Protein AF-0000000067861476 (afdb_homodimer)

Sequence (298 aa):
MSIKLLDEFLKKHNKTRYQLSKLTGISQNTLKDQNEKPLNKYTVSILRSLSLISGLSVSDVLFELEDIEKNSDDLAGFKHLLDKYKLSFPAQEFELYCLIKEFESANIEVLPFTFNRFENEEHVNIEKDVCKALENAITVLKEKKNELLMSIKLLDEFLKKHNKTRYQLSKLTGISQNTLKDQNEKPLNKYTVSILRSLSLISGLSVSDVLFELEDIEKNSDDLAGFKHLLDKYKLSFPAQEFELYCLIKEFESANIEVLPFTFNRFENEEHVNIEKDVCKALENAITVLKEKKNELL

InterPro domains:
  IPR010982 Lambda repressor-like, DNA-binding domain superfamily [G3DSA:1.10.260.40] (1-70)
  IPR010982 Lambda repressor-like, DNA-binding domain superfamily [SSF47413] (4-61)

Structure (mmCIF, N/CA/C/O backbone):
data_AF-0000000067861476-model_v1
#
loop_
_entity.id
_entity.type
_entity.pdbx_description
1 polymer 'Portein gp28'
#
loop_
_atom_site.group_PDB
_atom_site.id
_atom_site.type_symbol
_atom_site.label_atom_id
_atom_site.label_alt_id
_atom_site.label_comp_id
_atom_site.label_asym_id
_atom_site.label_entity_id
_atom_site.label_seq_id
_atom_site.pdbx_PDB_ins_code
_atom_site.Cartn_x
_atom_site.Cartn_y
_atom_site.Cartn_z
_atom_site.occupancy
_atom_site.B_iso_or_equiv
_atom_site.auth_seq_id
_atom_site.auth_comp_id
_atom_site.auth_asym_id
_atom_site.auth_atom_id
_atom_site.pdbx_PDB_model_num
ATOM 1 N N . MET A 1 1 ? 14.664 -20.266 -2.076 1 55.75 1 MET A N 1
ATOM 2 C CA . MET A 1 1 ? 15.164 -19.297 -1.109 1 55.75 1 MET A CA 1
ATOM 3 C C . MET A 1 1 ? 14.242 -18.078 -1.034 1 55.75 1 MET A C 1
ATOM 5 O O . MET A 1 1 ? 13.617 -17.719 -2.027 1 55.75 1 MET A O 1
ATOM 9 N N . SER A 1 2 ? 13.805 -17.609 0.205 1 79.56 2 SER A N 1
ATOM 10 C CA . SER A 1 2 ? 12.867 -16.5 0.362 1 79.56 2 SER A CA 1
ATOM 11 C C . SER A 1 2 ? 13.461 -15.203 -0.167 1 79.56 2 SER A C 1
ATOM 13 O O . SER A 1 2 ? 14.648 -14.922 0.029 1 79.56 2 SER A O 1
ATOM 15 N N . ILE A 1 3 ? 12.898 -14.547 -1.111 1 89.44 3 ILE A N 1
ATOM 16 C CA . ILE A 1 3 ? 13.359 -13.312 -1.729 1 89.44 3 ILE A CA 1
ATOM 17 C C . ILE A 1 3 ? 13.602 -12.258 -0.651 1 89.44 3 ILE A C 1
ATOM 19 O O . ILE A 1 3 ? 12.836 -12.156 0.314 1 89.44 3 ILE A O 1
ATOM 23 N N . LYS A 1 4 ? 14.867 -11.664 -0.77 1 96.44 4 LYS A N 1
ATOM 24 C CA . LYS A 1 4 ? 15.141 -10.508 0.07 1 96.44 4 LYS A CA 1
ATOM 25 C C . LYS A 1 4 ? 14.531 -9.242 -0.519 1 96.44 4 LYS A C 1
ATOM 27 O O . LYS A 1 4 ? 15.227 -8.438 -1.147 1 96.44 4 LYS A O 1
ATOM 32 N N . LEU A 1 5 ? 13.344 -9.078 -0.232 1 97.69 5 LEU A N 1
ATOM 33 C CA . LEU A 1 5 ? 12.508 -8.109 -0.931 1 97.69 5 LEU A CA 1
ATOM 34 C C . LEU A 1 5 ? 13.016 -6.688 -0.711 1 97.69 5 LEU A C 1
ATOM 36 O O . LEU A 1 5 ? 13.141 -5.914 -1.664 1 97.69 5 LEU A O 1
ATOM 40 N N . LEU A 1 6 ? 13.352 -6.359 0.547 1 98.44 6 LEU A N 1
ATOM 41 C CA . LEU A 1 6 ? 13.828 -5.02 0.875 1 98.44 6 LEU A CA 1
ATOM 42 C C . LEU A 1 6 ? 15.125 -4.707 0.128 1 98.44 6 LEU A C 1
ATOM 44 O O . LEU A 1 6 ? 15.234 -3.662 -0.518 1 98.44 6 LEU A O 1
ATOM 48 N N . ASP A 1 7 ? 16.016 -5.609 0.093 1 98.19 7 ASP A N 1
ATOM 49 C CA . ASP A 1 7 ? 17.297 -5.41 -0.575 1 98.19 7 ASP A CA 1
ATOM 50 C C . ASP A 1 7 ? 17.125 -5.305 -2.088 1 98.19 7 ASP A C 1
ATOM 52 O O . ASP A 1 7 ? 17.797 -4.504 -2.744 1 98.19 7 ASP A O 1
ATOM 56 N N . GLU A 1 8 ? 16.281 -6.117 -2.602 1 98.38 8 GLU A N 1
ATOM 57 C CA . GLU A 1 8 ? 16.047 -6.062 -4.039 1 98.38 8 GLU A CA 1
ATOM 58 C C . GLU A 1 8 ? 15.469 -4.711 -4.453 1 98.38 8 GLU A C 1
ATOM 60 O O . GLU A 1 8 ? 15.859 -4.156 -5.48 1 98.38 8 GLU A O 1
ATOM 65 N N . PHE A 1 9 ? 14.555 -4.211 -3.678 1 98.81 9 PHE A N 1
ATOM 66 C CA . PHE A 1 9 ? 13.992 -2.893 -3.949 1 98.81 9 PHE A CA 1
ATOM 67 C C . PHE A 1 9 ? 15.07 -1.816 -3.869 1 98.81 9 PHE A C 1
ATOM 69 O O . PHE A 1 9 ? 15.188 -0.982 -4.77 1 98.81 9 PHE A O 1
ATOM 76 N N . LEU A 1 10 ? 15.82 -1.817 -2.814 1 98.69 10 LEU A N 1
ATOM 77 C CA . LEU A 1 10 ? 16.844 -0.807 -2.605 1 98.69 10 LEU A CA 1
ATOM 78 C C . LEU A 1 10 ? 17.891 -0.858 -3.717 1 98.69 10 LEU A C 1
ATOM 80 O O . LEU A 1 10 ? 18.312 0.183 -4.227 1 98.69 10 LEU A O 1
ATOM 84 N N . LYS A 1 11 ? 18.25 -2.049 -4.082 1 98.31 11 LYS A N 1
ATOM 85 C CA . LYS A 1 11 ? 19.219 -2.221 -5.16 1 98.31 11 LYS A CA 1
ATOM 86 C C . LYS A 1 11 ? 18.703 -1.598 -6.461 1 98.31 11 LYS A C 1
ATOM 88 O O . LYS A 1 11 ? 19.469 -0.92 -7.16 1 98.31 11 LYS A O 1
ATOM 93 N N . LYS A 1 12 ? 17.516 -1.809 -6.781 1 98.06 12 LYS A N 1
ATOM 94 C CA . LYS A 1 12 ? 16.906 -1.261 -7.992 1 98.06 12 LYS A CA 1
ATOM 95 C C . LYS A 1 12 ? 17 0.263 -8.016 1 98.06 12 LYS A C 1
ATOM 97 O O . LYS A 1 12 ? 17.031 0.875 -9.086 1 98.06 12 LYS A O 1
ATOM 102 N N . HIS A 1 13 ? 17.062 0.862 -6.902 1 98.19 13 HIS A N 1
ATOM 103 C CA . HIS A 1 13 ? 17.078 2.316 -6.797 1 98.19 13 HIS A CA 1
ATOM 104 C C . HIS A 1 13 ? 18.453 2.82 -6.375 1 98.19 13 HIS A C 1
ATOM 106 O O . HIS A 1 13 ? 18.594 3.965 -5.934 1 98.19 13 HIS A O 1
ATOM 112 N N . ASN A 1 14 ? 19.438 1.943 -6.469 1 98.06 14 ASN A N 1
ATOM 113 C CA . ASN A 1 14 ? 20.828 2.264 -6.137 1 98.06 14 ASN A CA 1
ATOM 114 C C . ASN A 1 14 ? 20.953 2.779 -4.707 1 98.06 14 ASN A C 1
ATOM 116 O O . ASN A 1 14 ? 21.625 3.789 -4.465 1 98.06 14 ASN A O 1
ATOM 120 N N . LYS A 1 15 ? 20.25 2.184 -3.756 1 98.12 15 LYS A N 1
ATOM 121 C CA . LYS A 1 15 ? 20.281 2.48 -2.326 1 98.12 15 LYS A CA 1
ATOM 122 C C . LYS A 1 15 ? 20.703 1.253 -1.52 1 98.12 15 LYS A C 1
ATOM 124 O O . LYS A 1 15 ? 20.766 0.145 -2.057 1 98.12 15 LYS A O 1
ATOM 129 N N . THR A 1 16 ? 21.078 1.449 -0.254 1 97.62 16 THR A N 1
ATOM 130 C CA . THR A 1 16 ? 21.484 0.368 0.64 1 97.62 16 THR A CA 1
ATOM 131 C C . THR A 1 16 ? 20.672 0.418 1.94 1 97.62 16 THR A C 1
ATOM 133 O O . THR A 1 16 ? 20.062 1.435 2.254 1 97.62 16 THR A O 1
ATOM 136 N N . ARG A 1 17 ? 20.703 -0.695 2.713 1 97.5 17 ARG A N 1
ATOM 137 C CA . ARG A 1 17 ? 20.062 -0.716 4.027 1 97.5 17 ARG A CA 1
ATOM 138 C C . ARG A 1 17 ? 20.703 0.303 4.961 1 97.5 17 ARG A C 1
ATOM 140 O O . ARG A 1 17 ? 20.031 0.898 5.801 1 97.5 17 ARG A O 1
ATOM 147 N N . TYR A 1 18 ? 21.984 0.484 4.688 1 97.5 18 TYR A N 1
ATOM 148 C CA . TYR A 1 18 ? 22.703 1.468 5.496 1 97.5 18 TYR A CA 1
ATOM 149 C C . TYR A 1 18 ? 22.141 2.867 5.273 1 97.5 18 TYR A C 1
ATOM 151 O O . TYR A 1 18 ? 21.891 3.604 6.234 1 97.5 18 TYR A O 1
ATOM 159 N N . GLN A 1 19 ? 21.953 3.24 4.082 1 97.5 19 GLN A N 1
ATOM 160 C CA . GLN A 1 19 ? 21.391 4.547 3.75 1 97.5 19 GLN A CA 1
ATOM 161 C C . GLN A 1 19 ? 19.984 4.703 4.309 1 97.5 19 GLN A C 1
ATOM 163 O O . GLN A 1 19 ? 19.625 5.762 4.824 1 97.5 19 GLN A O 1
ATOM 168 N N . LEU A 1 20 ? 19.219 3.629 4.176 1 98.06 20 LEU A N 1
ATOM 169 C CA . LEU A 1 20 ? 17.859 3.668 4.707 1 98.06 20 LEU A CA 1
ATOM 170 C C . LEU A 1 20 ? 17.875 3.822 6.227 1 98.06 20 LEU A C 1
ATOM 172 O O . LEU A 1 20 ? 17.109 4.605 6.781 1 98.06 20 LEU A O 1
ATOM 176 N N . SER A 1 21 ? 18.719 3.066 6.875 1 97.94 21 SER A N 1
ATOM 177 C CA . SER A 1 21 ? 18.875 3.146 8.32 1 97.94 21 SER A CA 1
ATOM 178 C C . SER A 1 21 ? 19.25 4.555 8.758 1 97.94 21 SER A C 1
ATOM 180 O O . SER A 1 21 ? 18.688 5.094 9.711 1 97.94 21 SER A O 1
ATOM 182 N N . LYS A 1 22 ? 20.125 5.16 8.109 1 96.62 22 LYS A N 1
ATOM 183 C CA . LYS A 1 22 ? 20.578 6.512 8.43 1 96.62 22 LYS A CA 1
ATOM 184 C C . LYS A 1 22 ? 19.453 7.527 8.234 1 96.62 22 LYS A C 1
ATOM 186 O O . LYS A 1 22 ? 19.297 8.445 9.039 1 96.62 22 LYS A O 1
ATOM 191 N N . LEU A 1 23 ? 18.75 7.32 7.211 1 96.25 23 LEU A N 1
ATOM 192 C CA . LEU A 1 23 ? 17.688 8.25 6.852 1 96.25 23 LEU A CA 1
ATOM 193 C C . LEU A 1 23 ? 16.531 8.164 7.844 1 96.25 23 LEU A C 1
ATOM 195 O O . LEU A 1 23 ? 15.969 9.195 8.234 1 96.25 23 LEU A O 1
ATOM 199 N N . THR A 1 24 ? 16.188 6.973 8.273 1 96.44 24 THR A N 1
ATOM 200 C CA . THR A 1 24 ? 14.93 6.758 8.984 1 96.44 24 THR A CA 1
ATOM 201 C C . THR A 1 24 ? 15.18 6.59 10.484 1 96.44 24 THR A C 1
ATOM 203 O O . THR A 1 24 ? 14.242 6.684 11.281 1 96.44 24 THR A O 1
ATOM 206 N N . GLY A 1 25 ? 16.391 6.223 10.836 1 95.38 25 GLY A N 1
ATOM 207 C CA . GLY A 1 25 ? 16.688 5.895 12.219 1 95.38 25 GLY A CA 1
ATOM 208 C C . GLY A 1 25 ? 16.344 4.469 12.586 1 95.38 25 GLY A C 1
ATOM 209 O O . GLY A 1 25 ? 16.547 4.047 13.727 1 95.38 25 GLY A O 1
ATOM 210 N N . ILE A 1 26 ? 15.797 3.707 11.703 1 96.06 26 ILE A N 1
ATOM 211 C CA . ILE A 1 26 ? 15.539 2.289 11.938 1 96.06 26 ILE A CA 1
ATOM 212 C C . ILE A 1 26 ? 16.859 1.524 11.961 1 96.06 26 ILE A C 1
ATOM 214 O O . ILE A 1 26 ? 17.703 1.706 11.078 1 96.06 26 ILE A O 1
ATOM 218 N N . SER A 1 27 ? 17.062 0.714 12.906 1 97.19 27 SER A N 1
ATOM 219 C CA . SER A 1 27 ? 18.344 0.033 13.039 1 97.19 27 SER A CA 1
ATOM 220 C C . SER A 1 27 ? 18.578 -0.938 11.883 1 97.19 27 SER A C 1
ATOM 222 O O . SER A 1 27 ? 17.625 -1.513 11.352 1 97.19 27 SER A O 1
ATOM 224 N N . GLN A 1 28 ? 19.781 -1.193 11.641 1 96.5 28 GLN A N 1
ATOM 225 C CA . GLN A 1 28 ? 20.141 -2.148 10.602 1 96.5 28 GLN A CA 1
ATOM 226 C C . GLN A 1 28 ? 19.656 -3.553 10.945 1 96.5 28 GLN A C 1
ATOM 228 O O . GLN A 1 28 ? 19.281 -4.32 10.062 1 96.5 28 GLN A O 1
ATOM 233 N N . ASN A 1 29 ? 19.703 -3.822 12.188 1 97.69 29 ASN A N 1
ATOM 234 C CA . ASN A 1 29 ? 19.203 -5.129 12.617 1 97.69 29 ASN A CA 1
ATOM 235 C C . ASN A 1 29 ? 17.719 -5.289 12.336 1 97.69 29 ASN A C 1
ATOM 237 O O . ASN A 1 29 ? 17.281 -6.336 11.852 1 97.69 29 ASN A O 1
ATOM 241 N N . THR A 1 30 ? 16.969 -4.266 12.664 1 97.19 30 THR A N 1
ATOM 242 C CA . THR A 1 30 ? 15.547 -4.273 12.375 1 97.19 30 THR A CA 1
ATOM 243 C C . THR A 1 30 ? 15.289 -4.383 10.875 1 97.19 30 THR A C 1
ATOM 245 O O . THR A 1 30 ? 14.406 -5.125 10.445 1 97.19 30 THR A O 1
ATOM 248 N N . LEU A 1 31 ? 16.062 -3.686 10.117 1 97.69 31 LEU A N 1
ATOM 249 C CA . LEU A 1 31 ? 15.93 -3.73 8.664 1 97.69 31 LEU A CA 1
ATOM 250 C C . LEU A 1 31 ? 16.312 -5.102 8.125 1 97.69 31 LEU A C 1
ATOM 252 O O . LEU A 1 31 ? 15.719 -5.582 7.156 1 97.69 31 LEU A O 1
ATOM 256 N N . LYS A 1 32 ? 17.328 -5.691 8.734 1 97.19 32 LYS A N 1
ATOM 257 C CA . LYS A 1 32 ? 17.703 -7.055 8.367 1 97.19 32 LYS A CA 1
ATOM 258 C C . LYS A 1 32 ? 16.547 -8.023 8.617 1 97.19 32 LYS A C 1
ATOM 260 O O . LYS A 1 32 ? 16.25 -8.859 7.762 1 97.19 32 LYS A O 1
ATOM 265 N N . ASP A 1 33 ? 15.961 -7.906 9.75 1 97.44 33 ASP A N 1
ATOM 266 C CA . ASP A 1 33 ? 14.805 -8.742 10.07 1 97.44 33 ASP A CA 1
ATOM 267 C C . ASP A 1 33 ? 13.672 -8.508 9.078 1 97.44 33 ASP A C 1
ATOM 269 O O . ASP A 1 33 ? 13.016 -9.453 8.633 1 97.44 33 ASP A O 1
ATOM 273 N N . GLN A 1 34 ? 13.422 -7.246 8.781 1 96.75 34 GLN A N 1
ATOM 274 C CA . GLN A 1 34 ? 12.406 -6.883 7.805 1 96.75 34 GLN A CA 1
ATOM 275 C C . GLN A 1 34 ? 12.688 -7.527 6.449 1 96.75 34 GLN A C 1
ATOM 277 O O . GLN A 1 34 ? 11.766 -7.969 5.762 1 96.75 34 GLN A O 1
ATOM 282 N N . ASN A 1 35 ? 13.875 -7.543 6.09 1 97.25 35 ASN A N 1
ATOM 283 C CA . ASN A 1 35 ? 14.312 -8.07 4.805 1 97.25 35 ASN A CA 1
ATOM 284 C C . ASN A 1 35 ? 14.016 -9.562 4.676 1 97.25 35 ASN A C 1
ATOM 286 O O . ASN A 1 35 ? 13.977 -10.094 3.568 1 97.25 35 ASN A O 1
ATOM 290 N N . GLU A 1 36 ? 13.836 -10.242 5.77 1 97.19 36 GLU A N 1
ATOM 291 C CA . GLU A 1 36 ? 13.57 -11.68 5.781 1 97.19 36 GLU A CA 1
ATOM 292 C C . GLU A 1 36 ? 12.078 -11.969 5.66 1 97.19 36 GLU A C 1
ATOM 294 O O . GLU A 1 36 ? 11.672 -13.117 5.484 1 97.19 36 GLU A O 1
ATOM 299 N N . LYS A 1 37 ? 11.312 -10.969 5.703 1 96.75 37 LYS A N 1
ATOM 300 C CA . LYS A 1 37 ? 9.867 -11.133 5.723 1 96.75 37 LYS A CA 1
ATOM 301 C C . LYS A 1 37 ? 9.281 -11.016 4.316 1 96.75 37 LYS A C 1
ATOM 303 O O . LYS A 1 37 ? 9.805 -10.281 3.48 1 96.75 37 LYS A O 1
ATOM 308 N N . PRO A 1 38 ? 8.164 -11.773 4.098 1 96.88 38 PRO A N 1
ATOM 309 C CA . PRO A 1 38 ? 7.418 -11.539 2.859 1 96.88 38 PRO A CA 1
ATOM 310 C C . PRO A 1 38 ? 6.676 -10.203 2.859 1 96.88 38 PRO A C 1
ATOM 312 O O . PRO A 1 38 ? 6.516 -9.578 3.912 1 96.88 38 PRO A O 1
ATOM 315 N N . LEU A 1 39 ? 6.219 -9.789 1.718 1 98.12 39 LEU A N 1
ATOM 316 C CA . LEU A 1 39 ? 5.59 -8.484 1.542 1 98.12 39 LEU A CA 1
ATOM 317 C C . LEU A 1 39 ? 4.359 -8.352 2.432 1 98.12 39 LEU A C 1
ATOM 319 O O . LEU A 1 39 ? 4.074 -7.266 2.943 1 98.12 39 LEU A O 1
ATOM 323 N N . ASN A 1 40 ? 3.678 -9.406 2.66 1 97.38 40 ASN A N 1
ATOM 324 C CA . ASN A 1 40 ? 2.475 -9.398 3.484 1 97.38 40 ASN A CA 1
ATOM 325 C C . ASN A 1 40 ? 2.746 -8.812 4.867 1 97.38 40 ASN A C 1
ATOM 327 O O . ASN A 1 40 ? 1.844 -8.266 5.504 1 97.38 40 ASN A O 1
ATOM 331 N N . LYS A 1 41 ? 3.963 -8.859 5.281 1 97.5 41 LYS A N 1
ATOM 332 C CA . LYS A 1 41 ? 4.301 -8.438 6.637 1 97.5 41 LYS A CA 1
ATOM 333 C C . LYS A 1 41 ? 4.785 -6.992 6.66 1 97.5 41 LYS A C 1
ATOM 335 O O . LYS A 1 41 ? 4.98 -6.414 7.734 1 97.5 41 LYS A O 1
ATOM 340 N N . TYR A 1 42 ? 5.027 -6.41 5.559 1 98.31 42 TYR A N 1
ATOM 341 C CA . TYR A 1 42 ? 5.449 -5.016 5.508 1 98.31 42 TYR A CA 1
ATOM 342 C C . TYR A 1 42 ? 4.336 -4.094 5.988 1 98.31 42 TYR A C 1
ATOM 344 O O . TYR A 1 42 ? 3.164 -4.297 5.656 1 98.31 42 TYR A O 1
ATOM 352 N N . THR A 1 43 ? 4.746 -3.092 6.738 1 98.25 43 THR A N 1
ATOM 353 C CA . THR A 1 43 ? 3.793 -2.08 7.184 1 98.25 43 THR A CA 1
ATOM 354 C C . THR A 1 43 ? 3.787 -0.889 6.23 1 98.25 43 THR A C 1
ATOM 356 O O . THR A 1 43 ? 4.73 -0.697 5.461 1 98.25 43 THR A O 1
ATOM 359 N N . VAL A 1 44 ? 2.734 -0.084 6.328 1 98.69 44 VAL A N 1
ATOM 360 C CA . VAL A 1 44 ? 2.652 1.129 5.52 1 98.69 44 VAL A CA 1
ATOM 361 C C . VAL A 1 44 ? 3.775 2.088 5.91 1 98.69 44 VAL A C 1
ATOM 363 O O . VAL A 1 44 ? 4.32 2.791 5.059 1 98.69 44 VAL A O 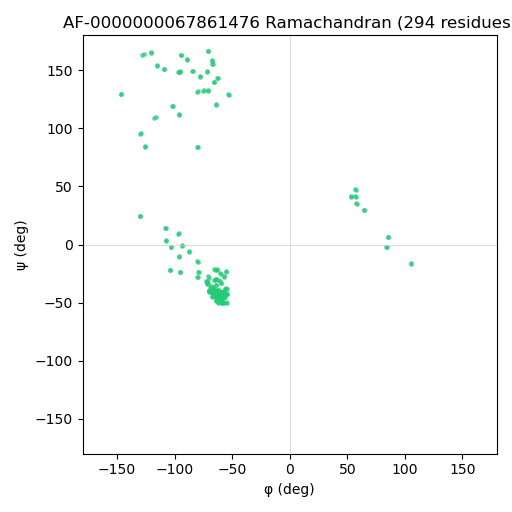1
ATOM 366 N N . SER A 1 45 ? 4.203 2.031 7.145 1 98.12 45 SER A N 1
ATOM 367 C CA . SER A 1 45 ? 5.332 2.848 7.582 1 98.12 45 SER A CA 1
ATOM 368 C C . SER A 1 45 ? 6.594 2.514 6.793 1 98.12 45 SER A C 1
ATOM 370 O O . SER A 1 45 ? 7.32 3.412 6.363 1 98.12 45 SER A O 1
ATOM 372 N N . ILE A 1 46 ? 6.816 1.249 6.613 1 98.31 46 ILE A N 1
ATOM 373 C CA . ILE A 1 46 ? 7.973 0.819 5.832 1 98.31 46 ILE A CA 1
ATOM 374 C C . ILE A 1 46 ? 7.82 1.272 4.383 1 98.31 46 ILE A C 1
ATOM 376 O O . ILE A 1 46 ? 8.773 1.765 3.775 1 98.31 46 ILE A O 1
ATOM 380 N N . LEU A 1 47 ? 6.621 1.126 3.832 1 98.75 47 LEU A N 1
ATOM 381 C CA . LEU A 1 47 ? 6.367 1.576 2.469 1 98.75 47 LEU A CA 1
ATOM 382 C C . LEU A 1 47 ? 6.641 3.07 2.33 1 98.75 47 LEU A C 1
ATOM 384 O O . LEU A 1 47 ? 7.238 3.508 1.343 1 98.75 47 LEU A O 1
ATOM 388 N N . ARG A 1 48 ? 6.211 3.818 3.279 1 98.56 48 ARG A N 1
ATOM 389 C CA . ARG A 1 48 ? 6.43 5.262 3.27 1 98.56 48 ARG A CA 1
ATOM 390 C C . ARG A 1 48 ? 7.914 5.59 3.387 1 98.56 48 ARG A C 1
ATOM 392 O O . ARG A 1 48 ? 8.398 6.523 2.742 1 98.56 48 ARG A O 1
ATOM 399 N N . SER A 1 49 ? 8.656 4.871 4.199 1 98.31 49 SER A N 1
ATOM 400 C CA . SER A 1 49 ? 10.102 5.043 4.289 1 98.31 49 SER A CA 1
ATOM 401 C C . SER A 1 49 ? 10.773 4.781 2.945 1 98.31 49 SER A C 1
ATOM 403 O O . SER A 1 49 ? 11.68 5.516 2.545 1 98.31 49 SER A O 1
ATOM 405 N N . LEU A 1 50 ? 10.305 3.77 2.287 1 98.56 50 LEU A N 1
ATOM 406 C CA . LEU A 1 50 ? 10.844 3.439 0.973 1 98.56 50 LEU A CA 1
ATOM 407 C C . LEU A 1 50 ? 10.461 4.492 -0.057 1 98.56 50 LEU A C 1
ATOM 409 O O . LEU A 1 50 ? 11.227 4.781 -0.977 1 98.56 50 LEU A O 1
ATOM 413 N N . SER A 1 51 ? 9.297 4.992 0.088 1 98.31 51 SER A N 1
ATOM 414 C CA . SER A 1 51 ? 8.883 6.121 -0.743 1 98.31 51 SER A CA 1
ATOM 415 C C . SER A 1 51 ? 9.828 7.309 -0.564 1 98.31 51 SER A C 1
ATOM 417 O O . SER A 1 51 ? 10.273 7.906 -1.545 1 98.31 51 SER A O 1
ATOM 419 N N . LEU A 1 52 ? 10.156 7.594 0.653 1 97.81 52 LEU A N 1
ATOM 420 C CA . LEU A 1 52 ? 11.031 8.711 0.981 1 97.81 52 LEU A CA 1
ATOM 421 C C . LEU A 1 52 ? 12.406 8.539 0.34 1 97.81 52 LEU A C 1
ATOM 423 O O . LEU A 1 52 ? 12.891 9.43 -0.352 1 97.81 52 LEU A O 1
ATOM 427 N N . ILE A 1 53 ? 12.953 7.387 0.445 1 97.56 53 ILE A N 1
ATOM 428 C CA . ILE A 1 53 ? 14.336 7.199 0.026 1 97.56 53 ILE A CA 1
ATOM 429 C C . ILE A 1 53 ? 14.406 7.055 -1.492 1 97.56 53 ILE A C 1
ATOM 431 O O . ILE A 1 53 ? 15.414 7.395 -2.111 1 97.56 53 ILE A O 1
ATOM 435 N N . SER A 1 54 ? 13.391 6.574 -2.15 1 97.5 54 SER A N 1
ATOM 436 C CA . SER A 1 54 ? 13.414 6.301 -3.584 1 97.5 54 SER A CA 1
ATOM 437 C C . SER A 1 54 ? 12.844 7.465 -4.383 1 97.5 54 SER A C 1
ATOM 439 O O . SER A 1 54 ? 13.039 7.551 -5.594 1 97.5 54 SER A O 1
ATOM 441 N N . GLY A 1 55 ? 12.016 8.273 -3.768 1 95.44 55 GLY A N 1
ATOM 442 C CA . GLY A 1 55 ? 11.359 9.367 -4.457 1 95.44 55 GLY A CA 1
ATOM 443 C C . GLY A 1 55 ? 10.086 8.953 -5.168 1 95.44 55 GLY A C 1
ATOM 444 O O . GLY A 1 55 ? 9.461 9.766 -5.855 1 95.44 55 GLY A O 1
ATOM 445 N N . LEU A 1 56 ? 9.672 7.746 -4.973 1 97.12 56 LEU A N 1
ATOM 446 C CA . LEU A 1 56 ? 8.438 7.246 -5.57 1 97.12 56 LEU A CA 1
ATOM 447 C C . LEU A 1 56 ? 7.246 7.516 -4.664 1 97.12 56 LEU A C 1
ATOM 449 O O . LEU A 1 56 ? 7.414 7.766 -3.467 1 97.12 56 LEU A O 1
ATOM 453 N N . SER A 1 57 ? 6.051 7.5 -5.27 1 97.06 57 SER A N 1
ATOM 454 C CA . SER A 1 57 ? 4.859 7.492 -4.426 1 97.06 57 SER A CA 1
ATOM 455 C C . SER A 1 57 ? 4.73 6.18 -3.662 1 97.06 57 SER A C 1
ATOM 457 O O . SER A 1 57 ? 5.301 5.164 -4.062 1 97.06 57 SER A O 1
ATOM 459 N N . VAL A 1 58 ? 4.02 6.203 -2.6 1 98.25 58 VAL A N 1
ATOM 460 C CA . VAL A 1 58 ? 3.85 5.008 -1.777 1 98.25 58 VAL A CA 1
ATOM 461 C C . VAL A 1 58 ? 3.174 3.91 -2.594 1 98.25 58 VAL A C 1
ATOM 463 O O . VAL A 1 58 ? 3.541 2.736 -2.492 1 98.25 58 VAL A O 1
ATOM 466 N N . SER A 1 59 ? 2.213 4.258 -3.414 1 97.31 59 SER A N 1
ATOM 467 C CA . SER A 1 59 ? 1.527 3.301 -4.273 1 97.31 59 SER A CA 1
ATOM 468 C C . SER A 1 59 ? 2.486 2.674 -5.277 1 97.31 59 SER A C 1
ATOM 470 O O . SER A 1 59 ? 2.414 1.473 -5.551 1 97.31 59 SER A O 1
ATOM 472 N N . ASP A 1 60 ? 3.367 3.518 -5.805 1 97.75 60 ASP A N 1
ATOM 473 C CA . ASP A 1 60 ? 4.355 3.002 -6.746 1 97.75 60 ASP A CA 1
ATOM 474 C C . ASP A 1 60 ? 5.34 2.064 -6.051 1 97.75 60 ASP A C 1
ATOM 476 O O . ASP A 1 60 ? 5.789 1.079 -6.641 1 97.75 60 ASP A O 1
ATOM 480 N N . VAL A 1 61 ? 5.691 2.416 -4.859 1 98.75 61 VAL A N 1
ATOM 481 C CA . VAL A 1 61 ? 6.543 1.54 -4.066 1 98.75 61 VAL A CA 1
ATOM 482 C C . VAL A 1 61 ? 5.867 0.182 -3.889 1 98.75 61 VAL A C 1
ATOM 484 O O . VAL A 1 61 ? 6.48 -0.86 -4.137 1 98.75 61 VAL A O 1
ATOM 487 N N . LEU A 1 62 ? 4.621 0.194 -3.467 1 98.75 62 LEU A N 1
ATOM 488 C CA . LEU A 1 62 ? 3.873 -1.044 -3.277 1 98.75 62 LEU A CA 1
ATOM 489 C C . LEU A 1 62 ? 3.826 -1.854 -4.566 1 98.75 62 LEU A C 1
ATOM 491 O O . LEU A 1 62 ? 4.078 -3.062 -4.559 1 98.75 62 LEU A O 1
ATOM 495 N N . PHE A 1 63 ? 3.562 -1.184 -5.633 1 97.88 63 PHE A N 1
ATOM 496 C CA . PHE A 1 63 ? 3.488 -1.837 -6.934 1 97.88 63 PHE A CA 1
ATOM 497 C C . PHE A 1 63 ? 4.82 -2.492 -7.285 1 97.88 63 PHE A C 1
ATOM 499 O O . PHE A 1 63 ? 4.852 -3.639 -7.734 1 97.88 63 PHE A O 1
ATOM 506 N N . GLU A 1 64 ? 5.871 -1.765 -7.117 1 98.19 64 GLU A N 1
ATOM 507 C CA . GLU A 1 64 ? 7.188 -2.299 -7.453 1 98.19 64 GLU A CA 1
ATOM 508 C C . GLU A 1 64 ? 7.539 -3.498 -6.578 1 98.19 64 GLU A C 1
ATOM 510 O O . GLU A 1 64 ? 8.102 -4.48 -7.062 1 98.19 64 GLU A O 1
ATOM 515 N N . LEU A 1 65 ? 7.223 -3.4 -5.312 1 98.62 65 LEU A N 1
ATOM 516 C CA . LEU A 1 65 ? 7.477 -4.52 -4.414 1 98.62 65 LEU A CA 1
ATOM 517 C C . LEU A 1 65 ? 6.672 -5.746 -4.832 1 98.62 65 LEU A C 1
ATOM 519 O O . LEU A 1 65 ? 7.188 -6.867 -4.812 1 98.62 65 LEU A O 1
ATOM 523 N N . GLU A 1 66 ? 5.41 -5.543 -5.184 1 98.31 66 GLU A N 1
ATOM 524 C CA . GLU A 1 66 ? 4.594 -6.645 -5.684 1 98.31 66 GLU A CA 1
ATOM 525 C C . GLU A 1 66 ? 5.211 -7.27 -6.93 1 98.31 66 GLU A C 1
ATOM 527 O O . GLU A 1 66 ? 5.238 -8.492 -7.066 1 98.31 66 GLU A O 1
ATOM 532 N N . ASP A 1 67 ? 5.664 -6.41 -7.793 1 97.81 67 ASP A N 1
ATOM 533 C CA . ASP A 1 67 ? 6.258 -6.891 -9.039 1 97.81 67 ASP A CA 1
ATOM 534 C C . ASP A 1 67 ? 7.508 -7.723 -8.758 1 97.81 67 ASP A C 1
ATOM 536 O O . ASP A 1 67 ? 7.723 -8.758 -9.391 1 97.81 67 ASP A O 1
ATOM 540 N N . ILE A 1 68 ? 8.344 -7.258 -7.871 1 98 68 ILE A N 1
ATOM 541 C CA . ILE A 1 68 ? 9.539 -7.996 -7.488 1 98 68 ILE A CA 1
ATOM 542 C C . ILE A 1 68 ? 9.148 -9.344 -6.891 1 98 68 ILE A C 1
ATOM 544 O O . ILE A 1 68 ? 9.695 -10.383 -7.266 1 98 68 ILE A O 1
ATOM 548 N N . GLU A 1 69 ? 8.25 -9.328 -5.98 1 97.94 69 GLU A N 1
ATOM 549 C CA . GLU A 1 69 ? 7.836 -10.57 -5.328 1 97.94 69 GLU A CA 1
ATOM 550 C C . GLU A 1 69 ? 7.195 -11.531 -6.324 1 97.94 69 GLU A C 1
ATOM 552 O O . GLU A 1 69 ? 7.426 -12.742 -6.27 1 97.94 69 GLU A O 1
ATOM 557 N N . LYS A 1 70 ? 6.41 -10.977 -7.223 1 97.38 70 LYS A N 1
ATOM 558 C CA . LYS A 1 70 ? 5.789 -11.781 -8.273 1 97.38 70 LYS A CA 1
ATOM 559 C C . LYS A 1 70 ? 6.836 -12.555 -9.062 1 97.38 70 LYS A C 1
ATOM 561 O O . LYS A 1 70 ? 6.633 -13.727 -9.391 1 97.38 70 LYS A O 1
ATOM 566 N N . ASN A 1 71 ? 7.941 -11.93 -9.383 1 95.94 71 ASN A N 1
ATOM 567 C CA . ASN A 1 71 ? 8.984 -12.539 -10.203 1 95.94 71 ASN A CA 1
ATOM 568 C C . ASN A 1 71 ? 9.633 -13.719 -9.484 1 95.94 71 ASN A C 1
ATOM 570 O O . ASN A 1 71 ? 10.234 -14.578 -10.125 1 95.94 71 ASN A O 1
ATOM 574 N N . SER A 1 72 ? 9.523 -13.766 -8.195 1 95.19 72 SER A N 1
ATOM 575 C CA . SER A 1 72 ? 10.102 -14.852 -7.414 1 95.19 72 SER A CA 1
ATOM 576 C C . SER A 1 72 ? 9.031 -15.844 -6.965 1 95.19 72 SER A C 1
ATOM 578 O O . SER A 1 72 ? 9.352 -16.875 -6.367 1 95.19 72 SER A O 1
ATOM 580 N N . ASP A 1 73 ? 7.824 -15.609 -7.266 1 95.75 73 ASP A N 1
ATOM 581 C CA . ASP A 1 73 ? 6.684 -16.422 -6.844 1 95.75 73 ASP A CA 1
ATOM 582 C C . ASP A 1 73 ? 6.48 -17.609 -7.781 1 95.75 73 ASP A C 1
ATOM 584 O O . ASP A 1 73 ? 6.707 -17.5 -8.984 1 95.75 73 ASP A O 1
ATOM 588 N N . ASP A 1 74 ? 5.969 -18.688 -7.203 1 96.06 74 ASP A N 1
ATOM 589 C CA . ASP A 1 74 ? 5.715 -19.891 -7.988 1 96.06 74 ASP A CA 1
ATOM 590 C C . ASP A 1 74 ? 4.418 -19.781 -8.781 1 96.06 74 ASP A C 1
ATOM 592 O O . ASP A 1 74 ? 4.156 -20.578 -9.68 1 96.06 74 ASP A O 1
ATOM 596 N N . LEU A 1 75 ? 3.576 -18.828 -8.453 1 97.75 75 LEU A N 1
ATOM 597 C CA . LEU A 1 75 ? 2.307 -18.547 -9.109 1 97.75 75 LEU A CA 1
ATOM 598 C C . LEU A 1 75 ? 1.438 -19.797 -9.172 1 97.75 75 LEU A C 1
ATOM 600 O O . LEU A 1 75 ? 0.917 -20.156 -10.234 1 97.75 75 LEU A O 1
ATOM 604 N N . ALA A 1 76 ? 1.479 -20.516 -8.031 1 97.25 76 ALA A N 1
ATOM 605 C CA . ALA A 1 76 ? 0.678 -21.719 -7.852 1 97.25 76 ALA A CA 1
ATOM 606 C C . ALA A 1 76 ? 1.001 -22.75 -8.922 1 97.25 76 ALA A C 1
ATOM 608 O O . ALA A 1 76 ? 0.101 -23.422 -9.445 1 97.25 76 ALA A O 1
ATOM 609 N N . GLY A 1 77 ? 2.238 -22.828 -9.336 1 96.69 77 GLY A N 1
ATOM 610 C CA . GLY A 1 77 ? 2.684 -23.859 -10.25 1 96.69 77 GLY A CA 1
ATOM 611 C C . GLY A 1 77 ? 2.914 -23.359 -11.664 1 96.69 77 GLY A C 1
ATOM 612 O O . GLY A 1 77 ? 3.609 -24 -12.453 1 96.69 77 GLY A O 1
ATOM 613 N N . PHE A 1 78 ? 2.42 -22.234 -12.016 1 97.69 78 PHE A N 1
ATOM 614 C CA . PHE A 1 78 ? 2.475 -21.719 -13.375 1 97.69 78 PHE A CA 1
ATOM 615 C C . PHE A 1 78 ? 3.896 -21.328 -13.75 1 97.69 78 PHE A C 1
ATOM 617 O O . PHE A 1 78 ? 4.258 -21.312 -14.93 1 97.69 78 PHE A O 1
ATOM 624 N N . LYS A 1 79 ? 4.656 -20.953 -12.766 1 96.62 79 LYS A N 1
ATOM 625 C CA . LYS A 1 79 ? 6.031 -20.562 -13.055 1 96.62 79 LYS A CA 1
ATOM 626 C C . LYS A 1 79 ? 6.789 -21.688 -13.758 1 96.62 79 LYS A C 1
ATOM 628 O O . LYS A 1 79 ? 7.562 -21.422 -14.688 1 96.62 79 LYS A O 1
ATOM 633 N N . HIS A 1 80 ? 6.57 -22.859 -13.336 1 95.12 80 HIS A N 1
ATOM 634 C CA . HIS A 1 80 ? 7.227 -24 -13.953 1 95.12 80 HIS A CA 1
ATOM 635 C C . HIS A 1 80 ? 6.828 -24.141 -15.422 1 95.12 80 HIS A C 1
ATOM 637 O O . HIS A 1 80 ? 7.68 -24.391 -16.281 1 95.12 80 HIS A O 1
ATOM 643 N N . LEU A 1 81 ? 5.566 -23.984 -15.688 1 96.31 81 LEU A N 1
ATOM 644 C CA . LEU A 1 81 ? 5.055 -24.062 -17.047 1 96.31 81 LEU A CA 1
ATOM 645 C C . LEU A 1 81 ? 5.648 -22.969 -17.922 1 96.31 81 LEU A C 1
ATOM 647 O O . LEU A 1 81 ? 6.109 -23.234 -19.031 1 96.31 81 LEU A O 1
ATOM 651 N N . LEU A 1 82 ? 5.641 -21.797 -17.469 1 97.88 82 LEU A N 1
ATOM 652 C CA . LEU A 1 82 ? 6.172 -20.641 -18.188 1 97.88 82 LEU A CA 1
ATOM 653 C C . LEU A 1 82 ? 7.66 -20.812 -18.469 1 97.88 82 LEU A C 1
ATOM 655 O O . LEU A 1 82 ? 8.117 -20.562 -19.578 1 97.88 82 LEU A O 1
ATOM 659 N N . ASP A 1 83 ? 8.398 -21.266 -17.469 1 96.81 83 ASP A N 1
ATOM 660 C CA . ASP A 1 83 ? 9.836 -21.5 -17.609 1 96.81 83 ASP A CA 1
ATOM 661 C C . ASP A 1 83 ? 10.117 -22.578 -18.656 1 96.81 83 ASP A C 1
ATOM 663 O O . ASP A 1 83 ? 11.047 -22.453 -19.453 1 96.81 83 ASP A O 1
ATOM 667 N N . LYS A 1 84 ? 9.352 -23.609 -18.594 1 95.69 84 LYS A N 1
ATOM 668 C CA . LYS A 1 84 ? 9.523 -24.75 -19.516 1 95.69 84 LYS A CA 1
ATOM 669 C C . LYS A 1 84 ? 9.484 -24.281 -20.969 1 95.69 84 LYS A C 1
ATOM 671 O O . LYS A 1 84 ? 10.281 -24.734 -21.781 1 95.69 84 LYS A O 1
ATOM 676 N N . TYR A 1 85 ? 8.656 -23.359 -21.266 1 96.38 85 TYR A N 1
ATOM 677 C CA . TYR A 1 85 ? 8.461 -22.953 -22.641 1 96.38 85 TYR A CA 1
ATOM 678 C C . TYR A 1 85 ? 9.078 -21.594 -22.906 1 96.38 85 TYR A C 1
ATOM 680 O O . TYR A 1 85 ? 8.891 -21.016 -23.984 1 96.38 85 TYR A O 1
ATOM 688 N N . LYS A 1 86 ? 9.742 -21.016 -21.922 1 97.75 86 LYS A N 1
ATOM 689 C CA . LYS A 1 86 ? 10.438 -19.734 -22.016 1 97.75 86 LYS A CA 1
ATOM 690 C C . LYS A 1 86 ? 9.484 -18.625 -22.469 1 97.75 86 LYS A C 1
ATOM 692 O O . LYS A 1 86 ? 9.781 -17.875 -23.391 1 97.75 86 LYS A O 1
ATOM 697 N N . LEU A 1 87 ? 8.328 -18.594 -21.797 1 98 87 LEU A N 1
ATOM 698 C CA . LEU A 1 87 ? 7.297 -17.609 -22.094 1 98 87 LEU A CA 1
ATOM 699 C C . LEU A 1 87 ? 7.078 -16.672 -20.906 1 98 87 LEU A C 1
ATOM 701 O O . LEU A 1 87 ? 7.434 -17 -19.781 1 98 87 LEU A O 1
ATOM 705 N N . SER A 1 88 ? 6.598 -15.469 -21.25 1 97.94 88 SER A N 1
ATOM 706 C CA . SER A 1 88 ? 6.254 -14.492 -20.219 1 97.94 88 SER A CA 1
ATOM 707 C C . SER A 1 88 ? 5.059 -13.641 -20.641 1 97.94 88 SER A C 1
ATOM 709 O O . SER A 1 88 ? 5.012 -13.148 -21.766 1 97.94 88 SER A O 1
ATOM 711 N N . PHE A 1 89 ? 4.09 -13.555 -19.766 1 98.12 89 PHE A N 1
ATOM 712 C CA . PHE A 1 89 ? 2.91 -12.703 -19.906 1 98.12 89 PHE A CA 1
ATOM 713 C C . PHE A 1 89 ? 2.74 -11.805 -18.688 1 98.12 89 PHE A C 1
ATOM 715 O O . PHE A 1 89 ? 1.892 -12.055 -17.844 1 98.12 89 PHE A O 1
ATOM 722 N N . PRO A 1 90 ? 3.398 -10.734 -18.688 1 97.38 90 PRO A N 1
ATOM 723 C CA . PRO A 1 90 ? 3.543 -9.938 -17.469 1 97.38 90 PRO A CA 1
ATOM 724 C C . PRO A 1 90 ? 2.201 -9.531 -16.859 1 97.38 90 PRO A C 1
ATOM 726 O O . PRO A 1 90 ? 2.01 -9.633 -15.648 1 97.38 90 PRO A O 1
ATOM 729 N N . ALA A 1 91 ? 1.269 -9.062 -17.688 1 96.94 91 ALA A N 1
ATOM 730 C CA . ALA A 1 91 ? -0.024 -8.602 -17.188 1 96.94 91 ALA A CA 1
ATOM 731 C C . ALA A 1 91 ? -0.811 -9.734 -16.547 1 96.94 91 ALA A C 1
ATOM 733 O O . ALA A 1 91 ? -1.357 -9.586 -15.453 1 96.94 91 ALA A O 1
ATOM 734 N N . GLN A 1 92 ? -0.836 -10.867 -17.203 1 98.31 92 GLN A N 1
ATOM 735 C CA . GLN A 1 92 ? -1.576 -12.023 -16.703 1 98.31 92 GLN A CA 1
ATOM 736 C C . GLN A 1 92 ? -0.903 -12.609 -15.461 1 98.31 92 GLN A C 1
ATOM 738 O O . GLN A 1 92 ? -1.579 -13.016 -14.516 1 98.31 92 GLN A O 1
ATOM 743 N N . GLU A 1 93 ? 0.428 -12.641 -15.508 1 98.56 93 GLU A N 1
ATOM 744 C CA . GLU A 1 93 ? 1.176 -13.125 -14.352 1 98.56 93 GLU A CA 1
ATOM 745 C C . GLU A 1 93 ? 0.9 -12.273 -13.117 1 98.56 93 GLU A C 1
ATOM 747 O O . GLU A 1 93 ? 0.703 -12.805 -12.023 1 98.56 93 GLU A O 1
ATOM 752 N N . PHE A 1 94 ? 0.851 -11.031 -13.32 1 98.31 94 PHE A N 1
ATOM 753 C CA . PHE A 1 94 ? 0.613 -10.117 -12.211 1 98.31 94 PHE A CA 1
ATOM 754 C C . PHE A 1 94 ? -0.802 -10.281 -11.672 1 98.31 94 PHE A C 1
ATOM 756 O O . PHE A 1 94 ? -1.01 -10.289 -10.453 1 98.31 94 PHE A O 1
ATOM 763 N N . GLU A 1 95 ? -1.72 -10.359 -12.531 1 98.06 95 GLU A N 1
ATOM 764 C CA . GLU A 1 95 ? -3.105 -10.555 -12.109 1 98.06 95 GLU A CA 1
ATOM 765 C C . GLU A 1 95 ? -3.268 -11.852 -11.32 1 98.06 95 GLU A C 1
ATOM 767 O O . GLU A 1 95 ? -3.941 -11.867 -10.289 1 98.06 95 GLU A O 1
ATOM 772 N N . LEU A 1 96 ? -2.699 -12.898 -11.812 1 98.56 96 LEU A N 1
ATOM 773 C CA . LEU A 1 96 ? -2.736 -14.18 -11.109 1 98.56 96 LEU A CA 1
ATOM 774 C C . LEU A 1 96 ? -2.092 -14.062 -9.734 1 98.56 96 LEU A C 1
ATOM 776 O O . LEU A 1 96 ? -2.656 -14.516 -8.734 1 98.56 96 LEU A O 1
ATOM 780 N N . TYR A 1 97 ? -0.941 -13.414 -9.711 1 98.5 97 TYR A N 1
ATOM 781 C CA . TYR A 1 97 ? -0.227 -13.156 -8.461 1 98.5 97 TYR A CA 1
ATOM 782 C C . TYR A 1 97 ? -1.118 -12.43 -7.461 1 98.5 97 TYR A C 1
ATOM 784 O O . TYR A 1 97 ? -1.211 -12.836 -6.297 1 98.5 97 TYR A O 1
ATOM 792 N N . CYS A 1 98 ? -1.772 -11.375 -7.824 1 98.38 98 CYS A N 1
ATOM 793 C CA . CYS A 1 98 ? -2.613 -10.57 -6.938 1 98.38 98 CYS A CA 1
ATOM 794 C C . CYS A 1 98 ? -3.75 -11.414 -6.363 1 98.38 98 CYS A C 1
ATOM 796 O O . CYS A 1 98 ? -4.035 -11.344 -5.168 1 98.38 98 CYS A O 1
ATOM 798 N N . LEU A 1 99 ? -4.355 -12.188 -7.211 1 98.06 99 LEU A N 1
ATOM 799 C CA . LEU A 1 99 ? -5.453 -13.039 -6.762 1 98.06 99 LEU A CA 1
ATOM 800 C C . LEU A 1 99 ? -4.969 -14.047 -5.727 1 98.06 99 LEU A C 1
ATOM 802 O O . LEU A 1 99 ? -5.602 -14.219 -4.684 1 98.06 99 LEU A O 1
ATOM 806 N N . ILE A 1 100 ? -3.861 -14.688 -5.996 1 98.19 100 ILE A N 1
ATOM 807 C CA . ILE A 1 100 ? -3.293 -15.68 -5.086 1 98.19 100 ILE A CA 1
ATOM 808 C C . ILE A 1 100 ? -3.016 -15.031 -3.73 1 98.19 100 ILE A C 1
ATOM 810 O O . ILE A 1 100 ? -3.381 -15.578 -2.688 1 98.19 100 ILE A O 1
ATOM 814 N N . LYS A 1 101 ? -2.451 -13.828 -3.76 1 97.81 101 LYS A N 1
ATOM 815 C CA . LYS A 1 101 ? -2.076 -13.156 -2.52 1 97.81 101 LYS A CA 1
ATOM 816 C C . LYS A 1 101 ? -3.309 -12.68 -1.758 1 97.81 101 LYS A C 1
ATOM 818 O O . LYS A 1 101 ? -3.314 -12.664 -0.525 1 97.81 101 LYS A O 1
ATOM 823 N N . GLU A 1 102 ? -4.297 -12.305 -2.455 1 97.06 102 GLU A N 1
ATOM 824 C CA . GLU A 1 102 ? -5.559 -11.961 -1.804 1 97.06 102 GLU A CA 1
ATOM 825 C C . GLU A 1 102 ? -6.137 -13.156 -1.051 1 97.06 102 GLU A C 1
ATOM 827 O O . GLU A 1 102 ? -6.555 -13.023 0.101 1 97.06 102 GLU A O 1
ATOM 832 N N . PHE A 1 103 ? -6.152 -14.266 -1.649 1 97.44 103 PHE A N 1
ATOM 833 C CA . PHE A 1 103 ? -6.66 -15.469 -1.01 1 97.44 103 PHE A CA 1
ATOM 834 C C . PHE A 1 103 ? -5.809 -15.844 0.198 1 97.44 103 PHE A C 1
ATOM 836 O O . PHE A 1 103 ? -6.336 -16.172 1.26 1 97.44 103 PHE A O 1
ATOM 843 N N . GLU A 1 104 ? -4.551 -15.766 0.009 1 95.94 104 GLU A N 1
ATOM 844 C CA . GLU A 1 104 ? -3.641 -16.078 1.106 1 95.94 104 GLU A CA 1
ATOM 845 C C . GLU A 1 104 ? -3.881 -15.172 2.305 1 95.94 104 GLU A C 1
ATOM 847 O O . GLU A 1 104 ? -3.795 -15.609 3.453 1 95.94 104 GLU A O 1
ATOM 852 N N . SER A 1 105 ? -4.094 -13.906 2.027 1 94.31 105 SER A N 1
ATOM 853 C CA . SER A 1 105 ? -4.348 -12.945 3.1 1 94.31 105 SER A CA 1
ATOM 854 C C . SER A 1 105 ? -5.59 -13.328 3.896 1 94.31 105 SER A C 1
ATOM 856 O O . SER A 1 105 ? -5.754 -12.906 5.043 1 94.31 105 SER A O 1
ATOM 858 N N . ALA A 1 106 ? -6.477 -14.047 3.289 1 94.25 106 ALA A N 1
ATOM 859 C CA . ALA A 1 106 ? -7.699 -14.508 3.941 1 94.25 106 ALA A CA 1
ATOM 860 C C . ALA A 1 106 ? -7.531 -15.93 4.465 1 94.25 106 ALA A C 1
ATOM 862 O O . ALA A 1 106 ? -8.508 -16.594 4.82 1 94.25 106 ALA A O 1
ATOM 863 N N . ASN A 1 107 ? -6.355 -16.406 4.441 1 92.94 107 ASN A N 1
ATOM 864 C CA . ASN A 1 107 ? -6.016 -17.75 4.91 1 92.94 107 ASN A CA 1
ATOM 865 C C . ASN A 1 107 ? -6.691 -18.828 4.066 1 92.94 107 ASN A C 1
ATOM 867 O O . ASN A 1 107 ? -7.145 -19.844 4.598 1 92.94 107 ASN A O 1
ATOM 871 N N . ILE A 1 108 ? -6.906 -18.547 2.891 1 93.88 108 ILE A N 1
ATOM 872 C CA . ILE A 1 108 ? -7.383 -19.516 1.911 1 93.88 108 ILE A CA 1
ATOM 873 C C . ILE A 1 108 ? -6.219 -19.984 1.037 1 93.88 108 ILE A C 1
ATOM 875 O O . ILE A 1 108 ? -5.594 -19.172 0.347 1 93.88 108 ILE A O 1
ATOM 879 N N . GLU A 1 109 ? -6.004 -21.156 1.109 1 93.62 109 GLU A N 1
ATOM 880 C CA . GLU A 1 109 ? -4.887 -21.703 0.343 1 93.62 109 GLU A CA 1
ATOM 881 C C . GLU A 1 109 ? -5.273 -21.922 -1.118 1 93.62 109 GLU A C 1
ATOM 883 O O . GLU A 1 109 ? -6.336 -22.469 -1.412 1 93.62 109 GLU A O 1
ATOM 888 N N . VAL A 1 110 ? -4.426 -21.453 -1.968 1 95.94 110 VAL A N 1
ATOM 889 C CA . VAL A 1 110 ? -4.566 -21.75 -3.389 1 95.94 110 VAL A CA 1
ATOM 890 C C . VAL A 1 110 ? -3.674 -22.938 -3.762 1 95.94 110 VAL A C 1
ATOM 892 O O . VAL A 1 110 ? -2.445 -22.828 -3.756 1 95.94 110 VAL A O 1
ATOM 895 N N . LEU A 1 111 ? -4.273 -23.984 -4.086 1 95.56 111 LEU A N 1
ATOM 896 C CA . LEU A 1 111 ? -3.525 -25.188 -4.461 1 95.56 111 LEU A CA 1
ATOM 897 C C . LEU A 1 111 ? -2.871 -25 -5.828 1 95.56 111 LEU A C 1
ATOM 899 O O . LEU A 1 111 ? -3.42 -24.328 -6.699 1 95.56 111 LEU A O 1
ATOM 903 N N . PRO A 1 112 ? -1.719 -25.656 -5.992 1 95.88 112 PRO A N 1
ATOM 904 C CA . PRO A 1 112 ? -1.039 -25.562 -7.285 1 95.88 112 PRO A CA 1
ATOM 905 C C . PRO A 1 112 ? -1.857 -26.156 -8.43 1 95.88 112 PRO A C 1
ATOM 907 O O . PRO A 1 112 ? -2.531 -27.172 -8.25 1 95.88 112 PRO A O 1
ATOM 910 N N . PHE A 1 113 ? -1.73 -25.484 -9.547 1 94.94 113 PHE A N 1
ATOM 911 C CA . PHE A 1 113 ? -2.318 -26.031 -10.766 1 94.94 113 PHE A CA 1
ATOM 912 C C . PHE A 1 113 ? -1.453 -27.141 -11.336 1 94.94 113 PHE A C 1
ATOM 914 O O . PHE A 1 113 ? -0.223 -27.062 -11.289 1 94.94 113 PHE A O 1
ATOM 921 N N . THR A 1 114 ? -2.133 -28.125 -11.898 1 92.25 114 THR A N 1
ATOM 922 C CA . THR A 1 114 ? -1.439 -29.234 -12.555 1 92.25 114 THR A CA 1
ATOM 923 C C . THR A 1 114 ? -1.624 -29.156 -14.07 1 92.25 114 THR A C 1
ATOM 925 O O . THR A 1 114 ? -2.684 -28.75 -14.555 1 92.25 114 THR A O 1
ATOM 928 N N . PHE A 1 115 ? -0.584 -29.703 -14.844 1 93.19 115 PHE A N 1
ATOM 929 C CA . PHE A 1 115 ? -0.598 -29.469 -16.281 1 93.19 115 PHE A CA 1
ATOM 930 C C . PHE A 1 115 ? -0.404 -30.781 -17.047 1 93.19 115 PHE A C 1
ATOM 932 O O . PHE A 1 115 ? 0.118 -30.797 -18.156 1 93.19 115 PHE A O 1
ATOM 939 N N . ASN A 1 116 ? -0.738 -31.891 -16.453 1 90.81 116 ASN A N 1
ATOM 940 C CA . ASN A 1 116 ? -0.562 -33.188 -17.078 1 90.81 116 ASN A CA 1
ATOM 941 C C . ASN A 1 116 ? -1.3 -33.281 -18.406 1 90.81 116 ASN A C 1
ATOM 943 O O . ASN A 1 116 ? -0.726 -33.719 -19.422 1 90.81 116 ASN A O 1
ATOM 947 N N . ARG A 1 117 ? -2.553 -32.906 -18.453 1 91.44 117 ARG A N 1
ATOM 948 C CA . ARG A 1 117 ? -3.328 -32.938 -19.688 1 91.44 117 ARG A CA 1
ATOM 949 C C . ARG A 1 117 ? -2.746 -31.984 -20.719 1 91.44 117 ARG A C 1
ATOM 951 O O . ARG A 1 117 ? -2.633 -32.312 -21.906 1 91.44 117 ARG A O 1
ATOM 958 N N . PHE A 1 118 ? -2.393 -30.781 -20.297 1 91.69 118 PHE A N 1
ATOM 959 C CA . PHE A 1 118 ? -1.811 -29.766 -21.172 1 91.69 118 PHE A CA 1
ATOM 960 C C . PHE A 1 118 ? -0.556 -30.297 -21.859 1 91.69 118 PHE A C 1
ATOM 962 O O . PHE A 1 118 ? -0.365 -30.094 -23.062 1 91.69 118 PHE A O 1
ATOM 969 N N . GLU A 1 119 ? 0.203 -31.047 -21.125 1 90.25 119 GLU A N 1
ATOM 970 C CA . GLU A 1 119 ? 1.495 -31.5 -21.625 1 90.25 119 GLU A CA 1
ATOM 971 C C . GLU A 1 119 ? 1.33 -32.688 -22.594 1 90.25 119 GLU A C 1
ATOM 973 O O . GLU A 1 119 ? 2.197 -32.938 -23.438 1 90.25 119 GLU A O 1
ATOM 978 N N . ASN A 1 120 ? 0.275 -33.344 -22.453 1 91.5 120 ASN A N 1
ATOM 979 C CA . ASN A 1 120 ? 0.053 -34.5 -23.297 1 91.5 120 ASN A CA 1
ATOM 980 C C . ASN A 1 120 ? -0.755 -34.156 -24.547 1 91.5 120 ASN A C 1
ATOM 982 O O . ASN A 1 120 ? -0.957 -35.031 -25.406 1 91.5 120 ASN A O 1
ATOM 986 N N . GLU A 1 121 ? -1.11 -32.93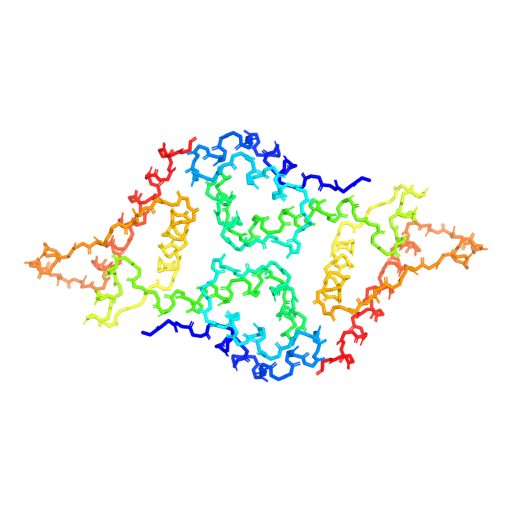8 -24.641 1 92.12 121 GLU A N 1
ATOM 987 C CA . GLU A 1 121 ? -1.883 -32.5 -25.797 1 92.12 121 GLU A CA 1
ATOM 988 C C . GLU A 1 121 ? -0.976 -31.906 -26.875 1 92.12 121 GLU A C 1
ATOM 990 O O . GLU A 1 121 ? 0.114 -31.406 -26.562 1 92.12 121 GLU A O 1
ATOM 995 N N . GLU A 1 122 ? -1.432 -32.094 -28.078 1 92.56 122 GLU A N 1
ATOM 996 C CA . GLU A 1 122 ? -0.724 -31.438 -29.188 1 92.56 122 GLU A CA 1
ATOM 997 C C . GLU A 1 122 ? -1.038 -29.938 -29.219 1 92.56 122 GLU A C 1
ATOM 999 O O . GLU A 1 122 ? -2.186 -29.531 -29.031 1 92.56 122 GLU A O 1
ATOM 1004 N N . HIS A 1 123 ? 0.098 -29.188 -29.344 1 93 123 HIS A N 1
ATOM 1005 C CA . HIS A 1 123 ? -0.051 -27.734 -29.406 1 93 123 HIS A CA 1
ATOM 1006 C C . HIS A 1 123 ? 0.406 -27.188 -30.75 1 93 123 HIS A C 1
ATOM 1008 O O . HIS A 1 123 ? 1.586 -27.281 -31.094 1 93 123 HIS A O 1
ATOM 1014 N N . VAL A 1 124 ? -0.57 -26.75 -31.484 1 94.5 124 VAL A N 1
ATOM 1015 C CA . VAL A 1 124 ? -0.226 -26.094 -32.75 1 94.5 124 VAL A CA 1
ATOM 1016 C C . VAL A 1 124 ? 0.497 -24.781 -32.469 1 94.5 124 VAL A C 1
ATOM 1018 O O . VAL A 1 124 ? 1.487 -24.453 -33.125 1 94.5 124 VAL A O 1
ATOM 1021 N N . ASN A 1 125 ? 0.06 -24.016 -31.5 1 96.75 125 ASN A N 1
ATOM 1022 C CA . ASN A 1 125 ? 0.643 -22.766 -31.016 1 96.75 125 ASN A CA 1
ATOM 1023 C C . ASN A 1 125 ? 0.807 -22.781 -29.5 1 96.75 125 ASN A C 1
ATOM 1025 O O . ASN A 1 125 ? -0.112 -22.406 -28.766 1 96.75 125 ASN A O 1
ATOM 1029 N N . ILE A 1 126 ? 1.959 -23.141 -29.094 1 96.44 126 ILE A N 1
ATOM 1030 C CA . ILE A 1 126 ? 2.234 -23.375 -27.672 1 96.44 126 ILE A CA 1
ATOM 1031 C C . ILE A 1 126 ? 2.076 -22.062 -26.906 1 96.44 126 ILE A C 1
ATOM 1033 O O . ILE A 1 126 ? 1.574 -22.062 -25.781 1 96.44 126 ILE A O 1
ATOM 1037 N N . GLU A 1 127 ? 2.514 -20.938 -27.422 1 97.56 127 GLU A N 1
ATOM 1038 C CA . GLU A 1 127 ? 2.404 -19.641 -26.766 1 97.56 127 GLU A CA 1
ATOM 1039 C C . GLU A 1 127 ? 0.945 -19.281 -26.5 1 97.56 127 GLU A C 1
ATOM 1041 O O . GLU A 1 127 ? 0.595 -18.844 -25.391 1 97.56 127 GLU A O 1
ATOM 1046 N N . LYS A 1 128 ? 0.115 -19.469 -27.469 1 97.5 128 LYS A N 1
ATOM 1047 C CA . LYS A 1 128 ? -1.308 -19.156 -27.328 1 97.5 128 LYS A CA 1
ATOM 1048 C C . LYS A 1 128 ? -1.97 -20.078 -26.312 1 97.5 128 LYS A C 1
ATOM 1050 O O . LYS A 1 128 ? -2.818 -19.625 -25.531 1 97.5 128 LYS A O 1
ATOM 1055 N N . ASP A 1 129 ? -1.595 -21.297 -26.344 1 97.25 129 ASP A N 1
ATOM 1056 C CA . ASP A 1 129 ? -2.215 -22.281 -25.453 1 97.25 129 ASP A CA 1
ATOM 1057 C C . ASP A 1 129 ? -1.823 -22.016 -24 1 97.25 129 ASP A C 1
ATOM 1059 O O . ASP A 1 129 ? -2.646 -22.156 -23.094 1 97.25 129 ASP A O 1
ATOM 1063 N N . VAL A 1 130 ? -0.595 -21.656 -23.75 1 97.69 130 VAL A N 1
ATOM 1064 C CA . VAL A 1 130 ? -0.147 -21.328 -22.406 1 97.69 130 VAL A CA 1
ATOM 1065 C C . VAL A 1 130 ? -0.861 -20.078 -21.922 1 97.69 130 VAL A C 1
ATOM 1067 O O . VAL A 1 130 ? -1.301 -20.016 -20.766 1 97.69 130 VAL A O 1
ATOM 1070 N N . CYS A 1 131 ? -0.981 -19.094 -22.734 1 97.94 131 CYS A N 1
ATOM 1071 C CA . CYS A 1 131 ? -1.703 -17.875 -22.375 1 97.94 131 CYS A CA 1
ATOM 1072 C C . CYS A 1 131 ? -3.141 -18.188 -21.984 1 97.94 131 CYS A C 1
ATOM 1074 O O . CYS A 1 131 ? -3.648 -17.656 -21 1 97.94 131 CYS A O 1
ATOM 1076 N N . LYS A 1 132 ? -3.721 -19.062 -22.766 1 97.31 132 LYS A N 1
ATOM 1077 C CA . LYS A 1 132 ? -5.094 -19.469 -22.484 1 97.31 132 LYS A CA 1
ATOM 1078 C C . LYS A 1 132 ? -5.188 -20.172 -21.125 1 97.31 132 LYS A C 1
ATOM 1080 O O . LYS A 1 132 ? -6.16 -19.984 -20.391 1 97.31 132 LYS A O 1
ATOM 1085 N N . ALA A 1 133 ? -4.238 -21.016 -20.859 1 96.88 133 ALA A N 1
ATOM 1086 C CA . ALA A 1 133 ? -4.199 -21.688 -19.562 1 96.88 133 ALA A CA 1
ATOM 1087 C C . ALA A 1 133 ? -4.137 -20.688 -18.406 1 96.88 133 ALA A C 1
ATOM 1089 O O . ALA A 1 133 ? -4.836 -20.844 -17.406 1 96.88 133 ALA A O 1
ATOM 1090 N N . LEU A 1 134 ? -3.328 -19.688 -18.531 1 98 134 LEU A N 1
ATOM 1091 C CA . LEU A 1 134 ? -3.199 -18.625 -17.531 1 98 134 LEU A CA 1
ATOM 1092 C C . LEU A 1 134 ? -4.516 -17.875 -17.359 1 98 134 LEU A C 1
ATOM 1094 O O . LEU A 1 134 ? -4.957 -17.641 -16.234 1 98 134 LEU A O 1
ATOM 1098 N N . GLU A 1 135 ? -5.105 -17.547 -18.391 1 98.25 135 GLU A N 1
ATOM 1099 C CA . GLU A 1 135 ? -6.375 -16.828 -18.375 1 98.25 135 GLU A CA 1
ATOM 1100 C C . GLU A 1 135 ? -7.465 -17.641 -17.703 1 98.25 135 GLU A C 1
ATOM 1102 O O . GLU A 1 135 ? -8.297 -17.109 -16.969 1 98.25 135 GLU A O 1
ATOM 1107 N N . ASN A 1 136 ? -7.477 -18.906 -18.031 1 97.69 136 ASN A N 1
ATOM 1108 C CA . ASN A 1 136 ? -8.445 -19.797 -17.391 1 97.69 136 ASN A CA 1
ATOM 1109 C C . ASN A 1 136 ? -8.25 -19.844 -15.883 1 97.69 136 ASN A C 1
ATOM 1111 O O . ASN A 1 136 ? -9.219 -19.828 -15.125 1 97.69 136 ASN A O 1
ATOM 1115 N N . ALA A 1 137 ? -6.98 -19.938 -15.461 1 97.88 137 ALA A N 1
ATOM 1116 C CA . ALA A 1 137 ? -6.68 -19.938 -14.031 1 97.88 137 ALA A CA 1
ATOM 1117 C C . ALA A 1 137 ? -7.184 -18.672 -13.359 1 97.88 137 ALA A C 1
ATOM 1119 O O . ALA A 1 137 ? -7.789 -18.719 -12.289 1 97.88 137 ALA A O 1
ATOM 1120 N N . ILE A 1 138 ? -6.965 -17.531 -13.961 1 98.44 138 ILE A N 1
ATOM 1121 C CA . ILE A 1 138 ? -7.414 -16.234 -13.461 1 98.44 138 ILE A CA 1
ATOM 1122 C C . ILE A 1 138 ? -8.938 -16.219 -13.352 1 98.44 138 ILE A C 1
ATOM 1124 O O . ILE A 1 138 ? -9.492 -15.797 -12.336 1 98.44 138 ILE A O 1
ATOM 1128 N N . THR A 1 139 ? -9.562 -16.734 -14.367 1 98.31 139 THR A N 1
ATOM 1129 C CA . THR A 1 139 ? -11.023 -16.781 -14.391 1 98.31 139 THR A CA 1
ATOM 1130 C C . THR A 1 139 ? -11.555 -17.641 -13.25 1 98.31 139 THR A C 1
ATOM 1132 O O . THR A 1 139 ? -12.5 -17.25 -12.562 1 98.31 139 THR A O 1
ATOM 1135 N N . VAL A 1 140 ? -10.961 -18.797 -13.055 1 97.38 140 VAL A N 1
ATOM 1136 C CA . VAL A 1 140 ? -11.375 -19.703 -11.992 1 97.38 140 VAL A CA 1
ATOM 1137 C C . VAL A 1 140 ? -11.242 -19.016 -10.641 1 97.38 140 VAL A C 1
ATOM 1139 O O . VAL A 1 140 ? -12.164 -19.078 -9.82 1 97.38 140 VAL A O 1
ATOM 1142 N N . LEU A 1 141 ? -10.164 -18.375 -10.383 1 97.62 141 LEU A N 1
ATOM 1143 C CA . LEU A 1 141 ? -9.922 -17.719 -9.102 1 97.62 141 LEU A CA 1
ATOM 1144 C C . LEU A 1 141 ? -10.859 -16.531 -8.914 1 97.62 141 LEU A C 1
ATOM 1146 O O . LEU A 1 141 ? -11.32 -16.281 -7.801 1 97.62 141 LEU A O 1
ATOM 1150 N N . LYS A 1 142 ? -11.062 -15.797 -9.945 1 97.31 142 LYS A N 1
ATOM 1151 C CA . LYS A 1 142 ? -12.008 -14.688 -9.867 1 97.31 142 LYS A CA 1
ATOM 1152 C C . LYS A 1 142 ? -13.406 -15.188 -9.516 1 97.31 142 LYS A C 1
ATOM 1154 O O . LYS A 1 142 ? -14.117 -14.555 -8.727 1 97.31 142 LYS A O 1
ATOM 1159 N N . GLU A 1 143 ? -13.82 -16.25 -10.125 1 97.25 143 GLU A N 1
ATOM 1160 C CA . GLU A 1 143 ? -15.117 -16.844 -9.82 1 97.25 143 GLU A CA 1
ATOM 1161 C C . GLU A 1 143 ? -15.195 -17.281 -8.359 1 97.25 143 GLU A C 1
ATOM 1163 O O . GLU A 1 143 ? -16.203 -17.047 -7.691 1 97.25 143 GLU A O 1
ATOM 1168 N N . LYS A 1 144 ? -14.148 -17.922 -7.922 1 95.94 144 LYS A N 1
ATOM 1169 C CA . LYS A 1 144 ? -14.094 -18.328 -6.52 1 95.94 144 LYS A CA 1
ATOM 1170 C C . LYS A 1 144 ? -14.188 -17.109 -5.598 1 95.94 144 LYS A C 1
ATOM 1172 O O . LYS A 1 144 ? -14.852 -17.172 -4.559 1 95.94 144 LYS A O 1
ATOM 1177 N N . LYS A 1 145 ? -13.453 -16.125 -5.938 1 95.69 145 LYS A N 1
ATOM 1178 C CA . LYS A 1 145 ? -13.477 -14.883 -5.176 1 95.69 145 LYS A CA 1
ATOM 1179 C C . LYS A 1 145 ? -14.898 -14.328 -5.07 1 95.69 145 LYS A C 1
ATOM 1181 O O . LYS A 1 145 ? -15.328 -13.906 -3.998 1 95.69 145 LYS A O 1
ATOM 1186 N N . ASN A 1 146 ? -15.617 -14.375 -6.156 1 93.94 146 ASN A N 1
ATOM 1187 C CA . ASN A 1 146 ? -16.984 -13.883 -6.191 1 93.94 146 ASN A CA 1
ATOM 1188 C C . ASN A 1 146 ? -17.906 -14.719 -5.305 1 93.94 146 ASN A C 1
ATOM 1190 O O . ASN A 1 146 ? -18.875 -14.203 -4.746 1 93.94 146 ASN A O 1
ATOM 1194 N N . GLU A 1 147 ? -17.609 -15.906 -5.184 1 93.06 147 GLU A N 1
ATOM 1195 C CA . GLU A 1 147 ? -18.391 -16.797 -4.34 1 93.06 147 GLU A CA 1
ATOM 1196 C C . GLU A 1 147 ? -18.172 -16.484 -2.859 1 93.06 147 GLU A C 1
ATOM 1198 O O . GLU A 1 147 ? -19.047 -16.734 -2.029 1 93.06 147 GLU A O 1
ATOM 1203 N N . LEU A 1 148 ? -17.031 -16.078 -2.537 1 89.94 148 LEU A N 1
ATOM 1204 C CA . LEU A 1 148 ? -16.672 -15.781 -1.156 1 89.94 148 LEU A CA 1
ATOM 1205 C C . LEU A 1 148 ? -17.344 -14.5 -0.681 1 89.94 148 LEU A C 1
ATOM 1207 O O . LEU A 1 148 ? -17.531 -14.297 0.522 1 89.94 148 LEU A O 1
ATOM 1211 N N . LEU A 1 149 ? -17.562 -13.57 -1.566 1 84.31 149 LEU A N 1
ATOM 1212 C CA . LEU A 1 149 ? -18.031 -12.234 -1.217 1 84.31 149 LEU A CA 1
ATOM 1213 C C . LEU A 1 149 ? -19.562 -12.203 -1.147 1 84.31 149 LEU A C 1
ATOM 1215 O O . LEU A 1 149 ? -20.125 -11.484 -0.32 1 84.31 149 LEU A O 1
ATOM 1219 N N . MET B 1 1 ? -10.156 12.844 18.453 1 55.75 1 MET B N 1
ATOM 1220 C CA . MET B 1 1 ? -10.367 11.398 18.547 1 55.75 1 MET B CA 1
ATOM 1221 C C . MET B 1 1 ? -9.703 10.68 17.375 1 55.75 1 MET B C 1
ATOM 1223 O O . MET B 1 1 ? -9.602 11.227 16.281 1 55.75 1 MET B O 1
ATOM 1227 N N . SER B 1 2 ? -8.891 9.586 17.609 1 79.38 2 SER B N 1
ATOM 1228 C CA . SER B 1 2 ? -8.156 8.883 16.562 1 79.38 2 SER B CA 1
ATOM 1229 C C . SER B 1 2 ? -9.109 8.234 15.57 1 79.38 2 SER B C 1
ATOM 1231 O O . SER B 1 2 ? -10.148 7.691 15.953 1 79.38 2 SER B O 1
ATOM 1233 N N . ILE B 1 3 ? -9.094 8.539 14.32 1 89.38 3 ILE B N 1
ATOM 1234 C CA . ILE B 1 3 ? -9.953 8.023 13.266 1 89.38 3 ILE B CA 1
ATOM 1235 C C . ILE B 1 3 ? -9.93 6.492 13.281 1 89.38 3 ILE B C 1
ATOM 1237 O O . ILE B 1 3 ? -8.883 5.887 13.508 1 89.38 3 ILE B O 1
ATOM 1241 N N . LYS B 1 4 ? -11.227 5.949 13.297 1 96.44 4 LYS B N 1
ATOM 1242 C CA . LYS B 1 4 ? -11.344 4.504 13.102 1 96.44 4 LYS B CA 1
ATOM 1243 C C . LYS B 1 4 ? -11.234 4.137 11.625 1 96.44 4 LYS B C 1
ATOM 1245 O O . LYS B 1 4 ? -12.25 3.896 10.969 1 96.44 4 LYS B O 1
ATOM 1250 N N . LEU B 1 5 ? -10.062 4.027 11.219 1 97.69 5 LEU B N 1
ATOM 1251 C CA . LEU B 1 5 ? -9.742 3.984 9.797 1 97.69 5 LEU B CA 1
ATOM 1252 C C . LEU B 1 5 ? -10.352 2.75 9.141 1 97.69 5 LEU B C 1
ATOM 1254 O O . LEU B 1 5 ? -10.969 2.85 8.078 1 97.69 5 LEU B O 1
ATOM 1258 N N . LEU B 1 6 ? -10.219 1.6 9.797 1 98.44 6 LEU B N 1
ATOM 1259 C CA . LEU B 1 6 ? -10.742 0.352 9.25 1 98.44 6 LEU B CA 1
ATOM 1260 C C . LEU B 1 6 ? -12.258 0.422 9.094 1 98.44 6 LEU B C 1
ATOM 1262 O O . LEU B 1 6 ? -12.789 0.117 8.023 1 98.44 6 LEU B O 1
ATOM 1266 N N . ASP B 1 7 ? -12.922 0.915 10.062 1 98.12 7 ASP B N 1
ATOM 1267 C 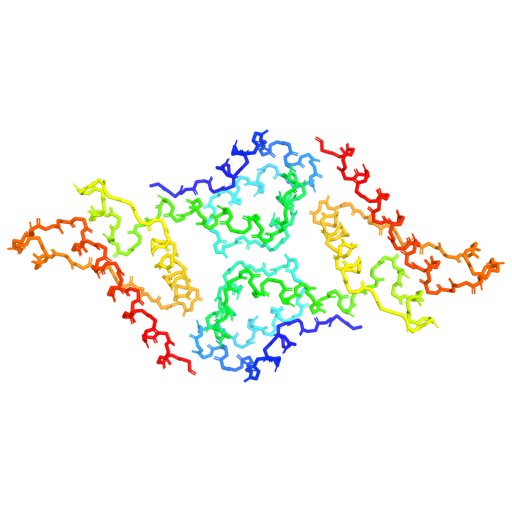CA . ASP B 1 7 ? -14.375 1.009 10.031 1 98.12 7 ASP B CA 1
ATOM 1268 C C . ASP B 1 7 ? -14.836 2.012 8.977 1 98.12 7 ASP B C 1
ATOM 1270 O O . ASP B 1 7 ? -15.836 1.788 8.297 1 98.12 7 ASP B O 1
ATOM 1274 N N . GLU B 1 8 ? -14.164 3.09 8.898 1 98.38 8 GLU B N 1
ATOM 1275 C CA . GLU B 1 8 ? -14.523 4.09 7.898 1 98.38 8 GLU B CA 1
ATOM 1276 C C . GLU B 1 8 ? -14.398 3.525 6.488 1 98.38 8 GLU B C 1
ATOM 1278 O O . GLU B 1 8 ? -15.25 3.783 5.633 1 98.38 8 GLU B O 1
ATOM 1283 N N . PHE B 1 9 ? -13.336 2.801 6.234 1 98.81 9 PHE B N 1
ATOM 1284 C CA . PHE B 1 9 ? -13.164 2.162 4.934 1 98.81 9 PHE B CA 1
ATOM 1285 C C . PHE B 1 9 ? -14.281 1.17 4.66 1 98.81 9 PHE B C 1
ATOM 1287 O O . PHE B 1 9 ? -14.891 1.188 3.586 1 98.81 9 PHE B O 1
ATOM 1294 N N . LEU B 1 10 ? -14.547 0.313 5.602 1 98.69 10 LEU B N 1
ATOM 1295 C CA . LEU B 1 10 ? -15.562 -0.717 5.434 1 98.69 10 LEU B CA 1
ATOM 1296 C C . LEU B 1 10 ? -16.938 -0.091 5.211 1 98.69 10 LEU B C 1
ATOM 1298 O O . LEU B 1 10 ? -17.688 -0.537 4.344 1 98.69 10 LEU B O 1
ATOM 1302 N N . LYS B 1 11 ? -17.203 0.93 5.957 1 98.31 11 LYS B N 1
ATOM 1303 C CA . LYS B 1 11 ? -18.469 1.628 5.812 1 98.31 11 LYS B CA 1
ATOM 1304 C C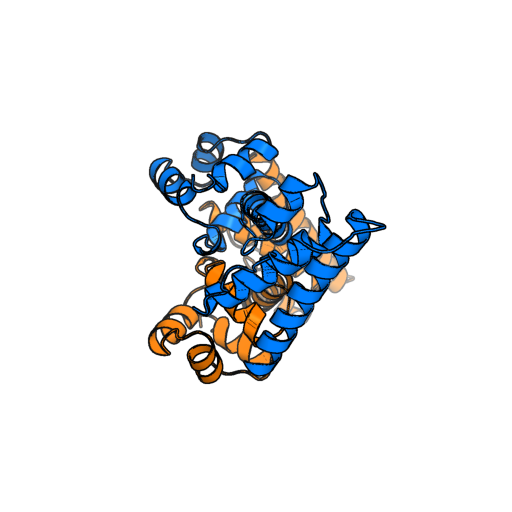 . LYS B 1 11 ? -18.641 2.18 4.398 1 98.31 11 LYS B C 1
ATOM 1306 O O . LYS B 1 11 ? -19.703 2.062 3.801 1 98.31 11 LYS B O 1
ATOM 1311 N N . LYS B 1 12 ? -17.656 2.758 3.875 1 98.06 12 LYS B N 1
ATOM 1312 C CA . LYS B 1 12 ? -17.672 3.32 2.527 1 98.06 12 LYS B CA 1
ATOM 1313 C C . LYS B 1 12 ? -18.031 2.252 1.494 1 98.06 12 LYS B C 1
ATOM 1315 O O . LYS B 1 12 ? -18.578 2.562 0.438 1 98.06 12 LYS B O 1
ATOM 1320 N N . HIS B 1 13 ? -17.734 1.056 1.767 1 98.19 13 HIS B N 1
ATOM 1321 C CA . HIS B 1 13 ? -17.953 -0.039 0.83 1 98.19 13 HIS B CA 1
ATOM 1322 C C . HIS B 1 13 ? -19.125 -0.918 1.276 1 98.19 13 HIS B C 1
ATOM 1324 O O . HIS B 1 13 ? -19.266 -2.047 0.801 1 98.19 13 HIS B O 1
ATOM 1330 N N . ASN B 1 14 ? -19.906 -0.419 2.221 1 98.06 14 ASN B N 1
ATOM 1331 C CA . ASN B 1 14 ? -21.078 -1.108 2.746 1 98.06 14 ASN B CA 1
ATOM 1332 C C . ASN B 1 14 ? -20.719 -2.48 3.309 1 98.06 14 ASN B C 1
ATOM 1334 O O . ASN B 1 14 ? -21.391 -3.471 3.02 1 98.06 14 ASN B O 1
ATOM 1338 N N . LYS B 1 15 ? -19.609 -2.6 4.008 1 98.12 15 LYS B N 1
ATOM 1339 C CA . LYS B 1 15 ? -19.125 -3.803 4.68 1 98.12 15 LYS B CA 1
ATOM 1340 C C . LYS B 1 15 ? -18.969 -3.57 6.18 1 98.12 15 LYS B C 1
ATOM 1342 O O . LYS B 1 15 ? -19.062 -2.436 6.652 1 98.12 15 LYS B O 1
ATOM 1347 N N . THR B 1 16 ? -18.828 -4.641 6.965 1 97.5 16 THR B N 1
ATOM 1348 C CA . THR B 1 16 ? -18.656 -4.57 8.406 1 97.5 16 THR B CA 1
ATOM 1349 C C . THR B 1 16 ? -17.438 -5.371 8.852 1 97.5 16 THR B C 1
ATOM 1351 O O . THR B 1 16 ? -16.922 -6.195 8.086 1 97.5 16 THR B O 1
ATOM 1354 N N . ARG B 1 17 ? -16.953 -5.125 10.086 1 97.31 17 ARG B N 1
ATOM 1355 C CA . ARG B 1 17 ? -15.867 -5.906 10.648 1 97.31 17 ARG B CA 1
ATOM 1356 C C . ARG B 1 17 ? -16.25 -7.379 10.766 1 97.31 17 ARG B C 1
ATOM 1358 O O . ARG B 1 17 ? -15.406 -8.258 10.594 1 97.31 17 ARG B O 1
ATOM 1365 N N . TYR B 1 18 ? -17.531 -7.535 10.977 1 97.44 18 TYR B N 1
ATOM 1366 C CA . TYR B 1 18 ? -18.031 -8.906 11.07 1 97.44 18 TYR B CA 1
ATOM 1367 C C . TYR B 1 18 ? -17.844 -9.641 9.75 1 97.44 18 TYR B C 1
ATOM 1369 O O . TYR B 1 18 ? -17.375 -10.781 9.719 1 97.44 18 TYR B O 1
ATOM 1377 N N . GLN B 1 19 ? -18.219 -9.062 8.695 1 97.38 19 GLN B N 1
ATOM 1378 C CA . GLN B 1 19 ? -18.078 -9.656 7.371 1 97.38 19 GLN B CA 1
ATOM 1379 C C . GLN B 1 19 ? -16.609 -9.906 7.043 1 97.38 19 GLN B C 1
ATOM 1381 O O . GLN B 1 19 ? -16.266 -10.953 6.484 1 97.38 19 GLN B O 1
ATOM 1386 N N . LEU B 1 20 ? -15.781 -8.93 7.398 1 98.06 20 LEU B N 1
ATOM 1387 C CA . LEU B 1 20 ? -14.359 -9.094 7.152 1 98.06 20 LEU B CA 1
ATOM 1388 C C . LEU B 1 20 ? -13.797 -10.258 7.973 1 98.06 20 LEU B C 1
ATOM 1390 O O . LEU B 1 20 ? -13.016 -11.062 7.461 1 98.06 20 LEU B O 1
ATOM 1394 N N . SER B 1 21 ? -14.172 -10.312 9.227 1 97.88 21 SER B N 1
ATOM 1395 C CA . SER B 1 21 ? -13.75 -11.391 10.109 1 97.88 21 SER B CA 1
ATOM 1396 C C . SER B 1 21 ? -14.156 -12.75 9.555 1 97.88 21 SER B C 1
ATOM 1398 O O . SER B 1 21 ? -13.359 -13.688 9.531 1 97.88 21 SER B O 1
ATOM 1400 N N . LYS B 1 22 ? -15.312 -12.883 9.086 1 96.62 22 LYS B N 1
ATOM 1401 C CA . LYS B 1 22 ? -15.82 -14.133 8.523 1 96.62 22 LYS B CA 1
ATOM 1402 C C . LYS B 1 22 ? -15.062 -14.516 7.258 1 96.62 22 LYS B C 1
ATOM 1404 O O . LYS B 1 22 ? -14.758 -15.688 7.043 1 96.62 22 LYS B O 1
ATOM 1409 N N . LEU B 1 23 ? -14.797 -13.539 6.508 1 96.19 23 LEU B N 1
ATOM 1410 C CA . LEU B 1 23 ? -14.141 -13.758 5.223 1 96.19 23 LEU B CA 1
ATOM 1411 C C . LEU B 1 23 ? -12.688 -14.188 5.418 1 96.19 23 LEU B C 1
ATOM 1413 O O . LEU B 1 23 ? -12.203 -15.078 4.719 1 96.19 23 LEU B O 1
ATOM 1417 N N . THR B 1 24 ? -12 -13.594 6.355 1 96.38 24 THR B N 1
ATOM 1418 C CA . THR B 1 24 ? -10.547 -13.711 6.43 1 96.38 24 THR B CA 1
ATOM 1419 C C . THR B 1 24 ? -10.141 -14.672 7.547 1 96.38 24 THR B C 1
ATOM 1421 O O . THR B 1 24 ? -9 -15.133 7.59 1 96.38 24 THR B O 1
ATOM 1424 N N . GLY B 1 25 ? -11.031 -14.859 8.5 1 95.25 25 GLY B N 1
ATOM 1425 C CA . GLY B 1 25 ? -10.695 -15.641 9.68 1 95.25 25 GLY B CA 1
ATOM 1426 C C . GLY B 1 25 ? -9.984 -14.836 10.75 1 95.25 25 GLY B C 1
ATOM 1427 O O . GLY B 1 25 ? -9.648 -15.367 11.812 1 95.25 25 GLY B O 1
ATOM 1428 N N . ILE B 1 26 ? -9.719 -13.594 10.516 1 95.88 26 ILE B N 1
ATOM 1429 C CA . ILE B 1 26 ? -9.156 -12.727 11.539 1 95.88 26 ILE B CA 1
ATOM 1430 C C . ILE B 1 26 ? -10.211 -12.43 12.602 1 95.88 26 ILE B C 1
ATOM 1432 O O . ILE B 1 26 ? -11.352 -12.086 12.281 1 95.88 26 ILE B O 1
ATOM 1436 N N . SER B 1 27 ? -9.859 -12.547 13.82 1 97 27 SER B N 1
ATOM 1437 C CA . SER B 1 27 ? -10.852 -12.383 14.875 1 97 27 SER B CA 1
ATOM 1438 C C . SER B 1 27 ? -11.352 -10.945 14.945 1 97 27 SER B C 1
ATOM 1440 O O . SER B 1 27 ? -10.609 -10.008 14.641 1 97 27 SER B O 1
ATOM 1442 N N . GLN B 1 28 ? -12.5 -10.805 15.453 1 96.25 28 GLN B N 1
ATOM 1443 C CA . GLN B 1 28 ? -13.078 -9.477 15.625 1 96.25 28 GLN B CA 1
ATOM 1444 C C . GLN B 1 28 ? -12.258 -8.641 16.609 1 96.25 28 GLN B C 1
ATOM 1446 O O . GLN B 1 28 ? -12.141 -7.426 16.469 1 96.25 28 GLN B O 1
ATOM 1451 N N . ASN B 1 29 ? -11.75 -9.312 17.562 1 97.5 29 ASN B N 1
ATOM 1452 C CA . ASN B 1 29 ? -10.922 -8.609 18.531 1 97.5 29 ASN B CA 1
ATOM 1453 C C . ASN B 1 29 ? -9.656 -8.055 17.891 1 97.5 29 ASN B C 1
ATOM 1455 O O . ASN B 1 29 ? -9.273 -6.91 18.156 1 97.5 29 ASN B O 1
ATOM 1459 N N . THR B 1 30 ? -9.039 -8.875 17.078 1 97 30 THR B N 1
ATOM 1460 C CA . THR B 1 30 ? -7.859 -8.43 16.359 1 97 30 THR B CA 1
ATOM 1461 C C . THR B 1 30 ? -8.203 -7.27 15.422 1 97 30 THR B C 1
ATOM 1463 O O . THR B 1 30 ? -7.449 -6.297 15.328 1 97 30 THR B O 1
ATOM 1466 N N . LEU B 1 31 ? -9.312 -7.371 14.781 1 97.56 31 LEU B N 1
ATOM 1467 C CA . LEU B 1 31 ? -9.758 -6.312 13.875 1 97.56 31 LEU B CA 1
ATOM 1468 C C . LEU B 1 31 ? -10.086 -5.043 14.656 1 97.56 31 LEU B C 1
ATOM 1470 O O . LEU B 1 31 ? -9.844 -3.934 14.164 1 97.56 31 LEU B O 1
ATOM 1474 N N . LYS B 1 32 ? -10.648 -5.215 15.828 1 97.06 32 LYS B N 1
ATOM 1475 C CA . LYS B 1 32 ? -10.906 -4.07 16.703 1 97.06 32 LYS B CA 1
ATOM 1476 C C . LYS B 1 32 ? -9.609 -3.361 17.078 1 97.06 32 LYS B C 1
ATOM 1478 O O . LYS B 1 32 ? -9.523 -2.133 17.016 1 97.06 32 LYS B O 1
ATOM 1483 N N . ASP B 1 33 ? -8.641 -4.129 17.438 1 97.38 33 ASP B N 1
ATOM 1484 C CA . ASP B 1 33 ? -7.332 -3.568 17.75 1 97.38 33 ASP B CA 1
ATOM 1485 C C . ASP B 1 33 ? -6.734 -2.852 16.547 1 97.38 33 ASP B C 1
ATOM 1487 O O . ASP B 1 33 ? -6.156 -1.77 16.672 1 97.38 33 ASP B O 1
ATOM 1491 N N . GLN B 1 34 ? -6.844 -3.486 15.398 1 96.69 34 GLN B N 1
ATOM 1492 C CA . GLN B 1 34 ? -6.371 -2.885 14.156 1 96.69 34 GLN B CA 1
ATOM 1493 C C . GLN B 1 34 ? -7.055 -1.545 13.898 1 96.69 34 GLN B C 1
ATOM 1495 O O . GLN B 1 34 ? -6.422 -0.598 13.43 1 96.69 34 GLN B O 1
ATOM 1500 N N . ASN B 1 35 ? -8.266 -1.494 14.156 1 97.19 35 ASN B N 1
ATOM 1501 C CA . ASN B 1 35 ? -9.086 -0.309 13.922 1 97.19 35 ASN B CA 1
ATOM 1502 C C . ASN B 1 35 ? -8.617 0.873 14.766 1 97.19 35 ASN B C 1
ATOM 1504 O O . ASN B 1 35 ? -8.922 2.025 14.453 1 97.19 35 ASN B O 1
ATOM 1508 N N . GLU B 1 36 ? -7.914 0.629 15.836 1 97.12 36 GLU B N 1
ATOM 1509 C CA . GLU B 1 36 ? -7.43 1.667 16.734 1 97.12 36 GLU B CA 1
ATOM 1510 C C . GLU B 1 36 ? -6.074 2.205 16.281 1 97.12 36 GLU B C 1
ATOM 1512 O O . GLU B 1 36 ? -5.582 3.199 16.828 1 97.12 36 GLU B O 1
ATOM 1517 N N . LYS B 1 37 ? -5.539 1.619 15.297 1 96.62 37 LYS B N 1
ATOM 1518 C CA . LYS B 1 37 ? -4.195 1.974 14.852 1 96.62 37 LYS B CA 1
ATOM 1519 C C . LYS B 1 37 ? -4.242 2.963 13.688 1 96.62 37 LYS B C 1
ATOM 1521 O O . LYS B 1 37 ? -5.172 2.936 12.883 1 96.62 37 LYS B O 1
ATOM 1526 N N . PRO B 1 38 ? -3.191 3.832 13.641 1 96.88 38 PRO B N 1
ATOM 1527 C CA . PRO B 1 38 ? -3.049 4.652 12.43 1 96.88 38 PRO B CA 1
ATOM 1528 C C . PRO B 1 38 ? -2.615 3.84 11.211 1 96.88 38 PRO B C 1
ATOM 1530 O O . PRO B 1 38 ? -2.164 2.699 11.359 1 96.88 38 PRO B O 1
ATOM 1533 N N . LEU B 1 39 ? -2.734 4.418 10.062 1 98.12 39 LEU B N 1
ATOM 1534 C CA . LEU B 1 39 ? -2.467 3.73 8.805 1 98.12 39 LEU B CA 1
ATOM 1535 C C . LEU B 1 39 ? -1.027 3.227 8.758 1 98.12 39 LEU B C 1
ATOM 1537 O O . LEU B 1 39 ? -0.757 2.158 8.203 1 98.12 39 LEU B O 1
ATOM 1541 N N . ASN B 1 40 ? -0.14 3.932 9.352 1 97.44 40 ASN B N 1
ATOM 1542 C CA . ASN B 1 40 ? 1.271 3.561 9.352 1 97.44 40 ASN B CA 1
ATOM 1543 C C . ASN B 1 40 ? 1.477 2.15 9.898 1 97.44 40 ASN B C 1
ATOM 1545 O O . ASN B 1 40 ? 2.447 1.478 9.547 1 97.44 40 ASN B O 1
ATOM 1549 N N . LYS B 1 41 ? 0.552 1.69 10.664 1 97.5 41 LYS B N 1
ATOM 1550 C CA . LYS B 1 41 ? 0.714 0.401 11.336 1 97.5 41 LYS B CA 1
ATOM 1551 C C . LYS B 1 41 ? 0.04 -0.715 10.539 1 97.5 41 LYS B C 1
ATOM 1553 O O . LYS B 1 41 ? 0.198 -1.895 10.867 1 97.5 41 LYS B O 1
ATOM 1558 N N . TYR B 1 42 ? -0.721 -0.41 9.578 1 98.38 42 TYR B N 1
ATOM 1559 C CA . TYR B 1 42 ? -1.36 -1.43 8.75 1 98.38 42 TYR B CA 1
ATOM 1560 C C . TYR B 1 42 ? -0.325 -2.215 7.953 1 98.38 42 TYR B C 1
ATOM 1562 O O . TYR B 1 42 ? 0.63 -1.64 7.43 1 98.38 42 TYR B O 1
ATOM 1570 N N . THR B 1 43 ? -0.564 -3.502 7.875 1 98.25 43 THR B N 1
ATOM 1571 C CA . THR B 1 43 ? 0.3 -4.355 7.066 1 98.25 43 THR B CA 1
ATOM 1572 C C . THR B 1 43 ? -0.277 -4.535 5.664 1 98.25 43 THR B C 1
ATOM 1574 O O . THR B 1 43 ? -1.468 -4.301 5.445 1 98.25 43 THR B O 1
ATOM 1577 N N . VAL B 1 44 ? 0.571 -4.98 4.75 1 98.62 44 VAL B N 1
ATOM 1578 C CA . VAL B 1 44 ? 0.119 -5.262 3.393 1 98.62 44 VAL B CA 1
ATOM 1579 C C . VAL B 1 44 ? -0.898 -6.402 3.412 1 98.62 44 VAL B C 1
ATOM 1581 O O . VAL B 1 44 ? -1.847 -6.406 2.625 1 98.62 44 VAL B O 1
ATOM 1584 N N . SER B 1 45 ? -0.777 -7.289 4.367 1 98.06 45 SER B N 1
ATOM 1585 C CA . SER B 1 45 ? -1.76 -8.359 4.512 1 98.06 45 SER B CA 1
ATOM 1586 C C . SER B 1 45 ? -3.154 -7.793 4.766 1 98.06 45 SER B C 1
ATOM 1588 O O . SER B 1 45 ? -4.133 -8.25 4.168 1 98.06 45 SER B O 1
ATOM 1590 N N . ILE B 1 46 ? -3.227 -6.82 5.621 1 98.31 46 ILE B N 1
ATOM 1591 C CA . ILE B 1 46 ? -4.504 -6.18 5.906 1 98.31 46 ILE B CA 1
ATOM 1592 C C . ILE B 1 46 ? -5.02 -5.477 4.652 1 98.31 46 ILE B C 1
ATOM 1594 O O . ILE B 1 46 ? -6.207 -5.566 4.324 1 98.31 46 ILE B O 1
ATOM 1598 N N . LEU B 1 47 ? -4.129 -4.777 3.947 1 98.75 47 LEU B N 1
ATOM 1599 C CA . LEU B 1 47 ? -4.523 -4.109 2.711 1 98.75 47 LEU B CA 1
ATOM 1600 C C . LEU B 1 47 ? -5.078 -5.113 1.702 1 98.75 47 LEU B C 1
ATOM 1602 O O . LEU B 1 47 ? -6.082 -4.84 1.04 1 98.75 47 LEU B O 1
ATOM 1606 N N . ARG B 1 48 ? -4.43 -6.223 1.594 1 98.56 48 ARG B N 1
ATOM 1607 C CA . ARG B 1 48 ? -4.875 -7.266 0.675 1 98.56 48 ARG B CA 1
ATOM 1608 C C . ARG B 1 48 ? -6.223 -7.836 1.105 1 98.56 48 ARG B C 1
ATOM 1610 O O . ARG B 1 48 ? -7.074 -8.133 0.265 1 98.56 48 ARG B O 1
ATOM 1617 N N . SER B 1 49 ? -6.445 -8.016 2.381 1 98.31 49 SER B N 1
ATOM 1618 C CA . SER B 1 49 ? -7.742 -8.453 2.891 1 98.31 49 SER B CA 1
ATOM 1619 C C . SER B 1 49 ? -8.836 -7.457 2.521 1 98.31 49 SER B C 1
ATOM 1621 O O . SER B 1 49 ? -9.938 -7.852 2.129 1 98.31 49 SER B O 1
ATOM 1623 N N . LEU B 1 50 ? -8.508 -6.211 2.65 1 98.56 50 LEU B N 1
ATOM 1624 C CA . LEU B 1 50 ? -9.461 -5.168 2.299 1 98.56 50 LEU B CA 1
ATOM 1625 C C . LEU B 1 50 ? -9.703 -5.129 0.792 1 98.56 50 LEU B C 1
ATOM 1627 O O . LEU B 1 50 ? -10.805 -4.832 0.34 1 98.56 50 LEU B O 1
ATOM 1631 N N . SER B 1 51 ? -8.68 -5.383 0.073 1 98.38 51 SER B N 1
ATOM 1632 C CA . SER B 1 51 ? -8.828 -5.531 -1.37 1 98.38 51 SER B CA 1
ATOM 1633 C C . SER B 1 51 ? -9.805 -6.652 -1.712 1 98.38 51 SER B C 1
ATOM 1635 O O . SER B 1 51 ? -10.695 -6.473 -2.543 1 98.38 51 SER B O 1
ATOM 1637 N N . LEU B 1 52 ? -9.672 -7.75 -1.044 1 97.88 52 LEU B N 1
ATOM 1638 C CA . LEU B 1 52 ? -10.523 -8.914 -1.271 1 97.88 52 LEU B CA 1
ATOM 1639 C C . LEU B 1 52 ? -11.984 -8.586 -0.999 1 97.88 52 LEU B C 1
ATOM 1641 O O . LEU B 1 52 ?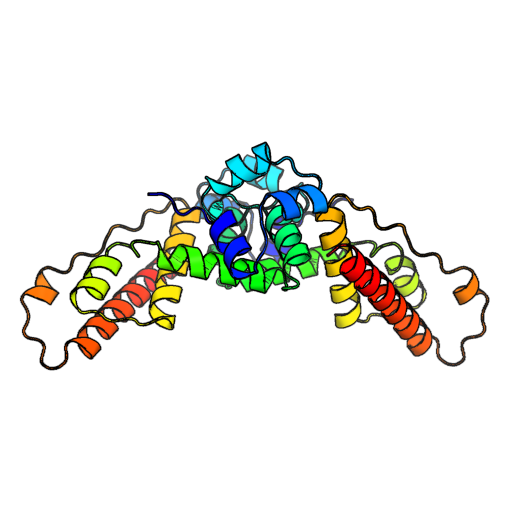 -12.852 -8.828 -1.845 1 97.88 52 LEU B O 1
ATOM 1645 N N . ILE B 1 53 ? -12.25 -7.93 0.069 1 97.62 53 ILE B N 1
ATOM 1646 C CA . ILE B 1 53 ? -13.633 -7.746 0.489 1 97.62 53 ILE B CA 1
ATOM 1647 C C . ILE B 1 53 ? -14.266 -6.605 -0.307 1 97.62 53 ILE B C 1
ATOM 1649 O O . ILE B 1 53 ? -15.477 -6.594 -0.524 1 97.62 53 ILE B O 1
ATOM 1653 N N . SER B 1 54 ? -13.523 -5.637 -0.764 1 97.5 54 SER B N 1
ATOM 1654 C CA . SER B 1 54 ? -14.062 -4.457 -1.43 1 97.5 54 SER B CA 1
ATOM 1655 C C . SER B 1 54 ? -14.055 -4.625 -2.945 1 97.5 54 SER B C 1
ATOM 1657 O O . SER B 1 54 ? -14.734 -3.881 -3.66 1 97.5 54 SER B O 1
ATOM 1659 N N . GLY B 1 55 ? -13.188 -5.48 -3.459 1 95.5 55 GLY B N 1
ATOM 1660 C CA . GLY B 1 55 ? -13.055 -5.66 -4.895 1 95.5 55 GLY B CA 1
ATOM 1661 C C . GLY B 1 55 ? -12.117 -4.66 -5.539 1 95.5 55 GLY B C 1
ATOM 1662 O O . GLY B 1 55 ? -11.953 -4.648 -6.762 1 95.5 55 GLY B O 1
ATOM 1663 N N . LEU B 1 56 ? -11.469 -3.879 -4.754 1 97.19 56 LEU B N 1
ATOM 1664 C CA . LEU B 1 56 ? -10.508 -2.9 -5.254 1 97.19 56 LEU B CA 1
ATOM 1665 C C . LEU B 1 56 ? -9.117 -3.514 -5.359 1 97.19 56 LEU B C 1
ATOM 1667 O O . LEU B 1 56 ? -8.836 -4.543 -4.738 1 97.19 56 LEU B O 1
ATOM 1671 N N . SER B 1 57 ? -8.273 -2.879 -6.191 1 97.12 57 SER B N 1
ATOM 1672 C CA . SER B 1 57 ? -6.863 -3.25 -6.145 1 97.12 57 SER B CA 1
ATOM 1673 C C . SER B 1 57 ? -6.227 -2.834 -4.824 1 97.12 57 SER B C 1
ATOM 1675 O O . SER B 1 57 ? -6.727 -1.937 -4.141 1 97.12 57 SER B O 1
ATOM 1677 N N . VAL B 1 58 ? -5.168 -3.445 -4.477 1 98.31 58 VAL B N 1
ATOM 1678 C CA . VAL B 1 58 ? -4.492 -3.15 -3.219 1 98.31 58 VAL B CA 1
ATOM 1679 C C . VAL B 1 58 ? -4.023 -1.697 -3.215 1 98.31 58 VAL B C 1
ATOM 1681 O O . VAL B 1 58 ? -4.113 -1.012 -2.193 1 98.31 58 VAL B O 1
ATOM 1684 N N . SER B 1 59 ? -3.529 -1.21 -4.328 1 97.31 59 SER B N 1
ATOM 1685 C CA . SER B 1 59 ? -3.088 0.177 -4.453 1 97.31 59 SER B CA 1
ATOM 1686 C C . SER B 1 59 ? -4.25 1.145 -4.246 1 97.31 59 SER B C 1
ATOM 1688 O O . SER B 1 59 ? -4.09 2.188 -3.609 1 97.31 59 SER B O 1
ATOM 1690 N N . ASP B 1 60 ? -5.398 0.756 -4.793 1 97.81 60 ASP B N 1
ATOM 1691 C CA . ASP B 1 60 ? -6.578 1.6 -4.613 1 97.81 60 ASP B CA 1
ATOM 1692 C C . ASP B 1 60 ? -7.035 1.603 -3.158 1 97.81 60 ASP B C 1
ATOM 1694 O O . ASP B 1 60 ? -7.512 2.623 -2.654 1 97.81 60 ASP B O 1
ATOM 1698 N N . VAL B 1 61 ? -6.941 0.486 -2.555 1 98.75 61 VAL B N 1
ATOM 1699 C CA . VAL B 1 61 ? -7.25 0.401 -1.132 1 98.75 61 VAL B CA 1
ATOM 1700 C C . VAL B 1 61 ? -6.344 1.348 -0.348 1 98.75 61 VAL B C 1
ATOM 1702 O O . VAL B 1 61 ? -6.82 2.143 0.465 1 98.75 61 VAL B O 1
ATOM 1705 N N . LEU B 1 62 ? -5.051 1.266 -0.597 1 98.75 62 LEU B N 1
ATOM 1706 C CA . LEU B 1 62 ? -4.094 2.133 0.082 1 98.75 62 LEU B CA 1
ATOM 1707 C C . LEU B 1 62 ? -4.43 3.602 -0.153 1 98.75 62 LEU B C 1
ATOM 1709 O O . LEU B 1 62 ? -4.445 4.398 0.789 1 98.75 62 LEU B O 1
ATOM 1713 N N . PHE B 1 63 ? -4.719 3.904 -1.356 1 97.94 63 PHE B N 1
ATOM 1714 C CA . PHE B 1 63 ? -5.062 5.273 -1.72 1 97.94 63 PHE B CA 1
ATOM 1715 C C . PHE B 1 63 ? -6.293 5.746 -0.954 1 97.94 63 PHE B C 1
ATOM 1717 O O . PHE B 1 63 ? -6.309 6.852 -0.415 1 97.94 63 PHE B O 1
ATOM 1724 N N . GLU B 1 64 ? -7.297 4.941 -0.939 1 98.25 64 GLU B N 1
ATOM 1725 C CA . GLU B 1 64 ? -8.531 5.32 -0.251 1 98.25 64 GLU B CA 1
ATOM 1726 C C . GLU B 1 64 ? -8.297 5.496 1.246 1 98.25 64 GLU B C 1
ATOM 1728 O O . GLU B 1 64 ? -8.828 6.426 1.858 1 98.25 64 GLU B O 1
ATOM 1733 N N . LEU B 1 65 ? -7.523 4.609 1.812 1 98.62 65 LEU B N 1
ATOM 1734 C CA . LEU B 1 65 ? -7.199 4.727 3.23 1 98.62 65 LEU B CA 1
ATOM 1735 C C . LEU B 1 65 ? -6.434 6.016 3.506 1 98.62 65 LEU B C 1
ATOM 1737 O O . LEU B 1 65 ? -6.699 6.703 4.496 1 98.62 65 LEU B O 1
ATOM 1741 N N . GLU B 1 66 ? -5.477 6.328 2.65 1 98.38 66 GLU B N 1
ATOM 1742 C CA . GLU B 1 66 ? -4.75 7.586 2.787 1 98.38 66 GLU B CA 1
ATOM 1743 C C . GLU B 1 66 ? -5.691 8.781 2.713 1 98.38 66 GLU B C 1
ATOM 1745 O O . GLU B 1 66 ? -5.562 9.727 3.488 1 98.38 66 GLU B O 1
ATOM 1750 N N . ASP B 1 67 ? -6.586 8.703 1.777 1 97.81 67 ASP B N 1
ATOM 1751 C CA . ASP B 1 67 ? -7.535 9.797 1.596 1 97.81 67 ASP B CA 1
ATOM 1752 C C . ASP B 1 67 ? -8.406 9.977 2.834 1 97.81 67 ASP B C 1
ATOM 1754 O O . ASP B 1 67 ? -8.68 11.102 3.256 1 97.81 67 ASP B O 1
ATOM 1758 N N . ILE B 1 68 ? -8.891 8.891 3.379 1 98 68 ILE B N 1
ATOM 1759 C CA . ILE B 1 68 ? -9.695 8.938 4.594 1 98 68 ILE B CA 1
ATOM 1760 C C . ILE B 1 68 ? -8.875 9.539 5.734 1 98 68 ILE B C 1
ATOM 1762 O O . ILE B 1 68 ? -9.336 10.43 6.445 1 98 68 ILE B O 1
ATOM 1766 N N . GLU B 1 69 ? -7.699 9.055 5.922 1 97.94 69 GLU B N 1
ATOM 1767 C CA . GLU B 1 69 ? -6.855 9.547 7.008 1 97.94 69 GLU B CA 1
ATOM 1768 C C . GLU B 1 69 ? -6.508 11.016 6.82 1 97.94 69 GLU B C 1
ATOM 1770 O O . GLU B 1 69 ? -6.484 11.781 7.785 1 97.94 69 GLU B O 1
ATOM 1775 N N . LYS B 1 70 ? -6.25 11.375 5.578 1 97.38 70 LYS B N 1
ATOM 1776 C CA . LYS B 1 70 ? -5.973 12.773 5.254 1 97.38 70 LYS B CA 1
ATOM 1777 C C . LYS B 1 70 ? -7.094 13.688 5.738 1 97.38 70 LYS B C 1
ATOM 1779 O O . LYS B 1 70 ? -6.836 14.766 6.273 1 97.38 70 LYS B O 1
ATOM 1784 N N . ASN B 1 71 ? -8.312 13.281 5.551 1 95.88 71 ASN B N 1
ATOM 1785 C CA . ASN B 1 71 ? -9.477 14.094 5.906 1 95.88 71 ASN B CA 1
ATOM 1786 C C . ASN B 1 71 ? -9.562 14.32 7.41 1 95.88 71 ASN B C 1
ATOM 1788 O O . ASN B 1 71 ? -10.211 15.266 7.867 1 95.88 71 ASN B O 1
ATOM 1792 N N . SER B 1 72 ? -8.945 13.484 8.172 1 95.19 72 SER B N 1
ATOM 1793 C CA . SER B 1 72 ? -8.969 13.602 9.625 1 95.19 72 SER B CA 1
ATOM 1794 C C . SER B 1 72 ? -7.656 14.172 10.148 1 95.19 72 SER B C 1
ATOM 1796 O O . SER B 1 72 ? -7.512 14.406 11.352 1 95.19 72 SER B O 1
ATOM 1798 N N . ASP B 1 73 ? -6.738 14.422 9.328 1 95.69 73 ASP B N 1
ATOM 1799 C CA . ASP B 1 73 ? -5.402 14.891 9.68 1 95.69 73 ASP B CA 1
ATOM 1800 C C . ASP B 1 73 ? -5.383 16.406 9.852 1 95.69 73 ASP B C 1
ATOM 1802 O O . ASP B 1 73 ? -6.094 17.125 9.141 1 95.69 73 ASP B O 1
ATOM 1806 N N . ASP B 1 74 ? -4.492 16.875 10.734 1 96.06 74 ASP B N 1
ATOM 1807 C CA . ASP B 1 74 ? -4.375 18.297 10.992 1 96.06 74 ASP B CA 1
ATOM 1808 C C . ASP B 1 74 ? -3.535 18.984 9.914 1 96.06 74 ASP B C 1
ATOM 1810 O O . ASP B 1 74 ? -3.506 20.219 9.828 1 96.06 74 ASP B O 1
ATOM 1814 N N . LEU B 1 75 ? -2.814 18.219 9.117 1 97.75 75 LEU B N 1
ATOM 1815 C CA . LEU B 1 75 ? -1.979 18.703 8.023 1 97.75 75 LEU B CA 1
ATOM 1816 C C . LEU B 1 75 ? -1.005 19.766 8.508 1 97.75 75 LEU B C 1
ATOM 1818 O O . LEU B 1 75 ? -0.891 20.828 7.895 1 97.75 75 LEU B O 1
ATOM 1822 N N . ALA B 1 76 ? -0.449 19.469 9.695 1 97.19 76 ALA B N 1
ATOM 1823 C CA . ALA B 1 76 ? 0.553 20.344 10.32 1 97.19 76 ALA B CA 1
ATOM 1824 C C . ALA B 1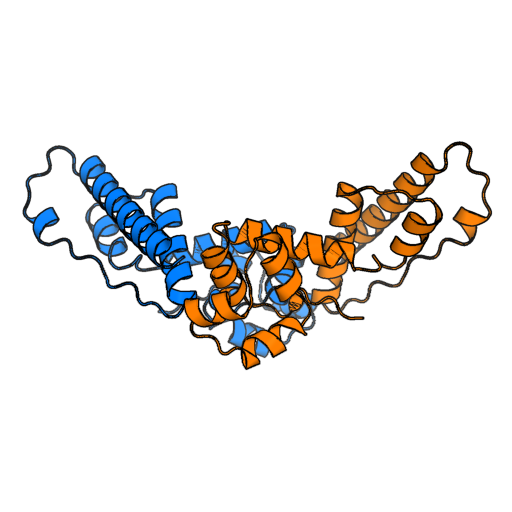 76 ? 0.015 21.75 10.523 1 97.19 76 ALA B C 1
ATOM 1826 O O . ALA B 1 76 ? 0.73 22.734 10.297 1 97.19 76 ALA B O 1
ATOM 1827 N N . GLY B 1 77 ? -1.253 21.875 10.828 1 96.62 77 GLY B N 1
ATOM 1828 C CA . GLY B 1 77 ? -1.841 23.156 11.172 1 96.62 77 GLY B CA 1
ATOM 1829 C C . GLY B 1 77 ? -2.699 23.75 10.062 1 96.62 77 GLY B C 1
ATOM 1830 O O . GLY B 1 77 ? -3.525 24.625 10.305 1 96.62 77 GLY B O 1
ATOM 1831 N N . PHE B 1 78 ? -2.594 23.281 8.867 1 97.62 78 PHE B N 1
ATOM 1832 C CA . PHE B 1 78 ? -3.271 23.859 7.715 1 97.62 78 PHE B CA 1
ATOM 1833 C C . PHE B 1 78 ? -4.773 23.594 7.781 1 97.62 78 PHE B C 1
ATOM 1835 O O . PHE B 1 78 ? -5.562 24.344 7.207 1 97.62 78 PHE B O 1
ATOM 1842 N N . LYS B 1 79 ? -5.121 22.531 8.43 1 96.56 79 LYS B N 1
ATOM 1843 C CA . LYS B 1 79 ? -6.543 22.219 8.531 1 96.56 79 LYS B CA 1
ATOM 1844 C C . LYS B 1 79 ? -7.312 23.359 9.172 1 96.56 79 LYS B C 1
ATOM 1846 O O . LYS B 1 79 ? -8.422 23.688 8.75 1 96.56 79 LYS B O 1
ATOM 1851 N N . HIS B 1 80 ? -6.738 23.938 10.164 1 95.19 80 HIS B N 1
ATOM 1852 C CA . HIS B 1 80 ? -7.375 25.062 10.844 1 95.19 80 HIS B CA 1
ATOM 1853 C C . HIS B 1 80 ? -7.582 26.234 9.891 1 95.19 80 HIS B C 1
ATOM 1855 O O . HIS B 1 80 ? -8.648 26.859 9.883 1 95.19 80 HIS B O 1
ATOM 1861 N N . LEU B 1 81 ? -6.586 26.516 9.117 1 96.31 81 LEU B N 1
ATOM 1862 C CA . LEU B 1 81 ? -6.652 27.609 8.148 1 96.31 81 LEU B CA 1
ATOM 1863 C C . LEU B 1 81 ? -7.727 27.344 7.102 1 96.31 81 LEU B C 1
ATOM 1865 O O . LEU B 1 81 ? -8.539 28.219 6.797 1 96.31 81 LEU B O 1
ATOM 1869 N N . LEU B 1 82 ? -7.738 26.188 6.566 1 97.88 82 LEU B N 1
ATOM 1870 C CA . LEU B 1 82 ? -8.703 25.797 5.547 1 97.88 82 LEU B CA 1
ATOM 1871 C C . LEU B 1 82 ? -10.125 25.859 6.09 1 97.88 82 LEU B C 1
ATOM 1873 O O . LEU B 1 82 ? -11.031 26.359 5.422 1 97.88 82 LEU B O 1
ATOM 1877 N N . ASP B 1 83 ? -10.312 25.359 7.301 1 96.88 83 ASP B N 1
ATOM 1878 C CA . ASP B 1 83 ? -11.625 25.375 7.941 1 96.88 83 ASP B CA 1
ATOM 1879 C C . ASP B 1 83 ? -12.109 26.797 8.172 1 96.88 83 ASP B C 1
ATOM 1881 O O . ASP B 1 83 ? -13.289 27.109 7.965 1 96.88 83 ASP B O 1
ATOM 1885 N N . LYS B 1 84 ? -11.227 27.641 8.625 1 95.62 84 LYS B N 1
ATOM 1886 C CA . LYS B 1 84 ? -11.555 29.031 8.922 1 95.62 84 LYS B CA 1
ATOM 1887 C C . LYS B 1 84 ? -12.172 29.719 7.711 1 95.62 84 LYS B C 1
ATOM 1889 O O . LYS B 1 84 ? -13.133 30.469 7.844 1 95.62 84 LYS B O 1
ATOM 1894 N N . TYR B 1 85 ? -11.703 29.422 6.555 1 96.38 85 TYR B N 1
ATOM 1895 C CA . TYR B 1 85 ? -12.141 30.125 5.359 1 96.38 85 TYR B CA 1
ATOM 1896 C C . TYR B 1 85 ? -13.031 29.234 4.5 1 96.38 85 TYR B C 1
ATOM 1898 O O . TYR B 1 85 ? -13.391 29.594 3.379 1 96.38 85 TYR B O 1
ATOM 1906 N N . LYS B 1 86 ? -13.344 28.016 4.965 1 97.69 86 LYS B N 1
ATOM 1907 C CA . LYS B 1 86 ? -14.227 27.078 4.297 1 97.69 86 LYS B CA 1
ATOM 1908 C C . LYS B 1 86 ? -13.734 26.766 2.887 1 97.69 86 LYS B C 1
ATOM 1910 O O . LYS B 1 86 ? -14.508 26.828 1.927 1 97.69 86 LYS B O 1
ATOM 1915 N N . LEU B 1 87 ? -12.445 26.484 2.803 1 98 87 LEU B N 1
ATOM 1916 C CA . LEU B 1 87 ? -11.805 26.172 1.532 1 98 87 LEU B CA 1
ATOM 1917 C C . LEU B 1 87 ? -11.297 24.734 1.519 1 98 87 LEU B C 1
ATOM 1919 O O . LEU B 1 87 ? -11.094 24.125 2.576 1 98 87 LEU B O 1
ATOM 1923 N N . SER B 1 88 ? -11.211 24.188 0.286 1 97.94 88 SER B N 1
ATOM 1924 C CA . SER B 1 88 ? -10.656 22.859 0.096 1 97.94 88 SER B CA 1
ATOM 1925 C C . SER B 1 88 ? -9.906 22.75 -1.226 1 97.94 88 SER B C 1
ATOM 1927 O O . SER B 1 88 ? -10.398 23.188 -2.266 1 97.94 88 SER B O 1
ATOM 1929 N N . PHE B 1 89 ? -8.695 22.25 -1.143 1 98.12 89 PHE B N 1
ATOM 1930 C CA . PHE B 1 89 ? -7.844 21.953 -2.287 1 98.12 89 PHE B CA 1
ATOM 1931 C C . PHE B 1 89 ? -7.363 20.516 -2.242 1 98.12 89 PHE B C 1
ATOM 1933 O O . PHE B 1 89 ? -6.215 20.25 -1.888 1 98.12 89 PHE B O 1
ATOM 1940 N N . PRO B 1 90 ? -8.148 19.641 -2.723 1 97.38 90 PRO B N 1
ATOM 1941 C CA . PRO B 1 90 ? -7.93 18.219 -2.475 1 97.38 90 PRO B CA 1
ATOM 1942 C C . PRO B 1 90 ? -6.551 17.75 -2.926 1 97.38 90 PRO B C 1
ATOM 1944 O O . PRO B 1 90 ? -5.875 17.016 -2.197 1 97.38 90 PRO B O 1
ATOM 1947 N N . ALA B 1 91 ? -6.121 18.141 -4.109 1 97 91 ALA B N 1
ATOM 1948 C CA . ALA B 1 91 ? -4.84 17.688 -4.652 1 97 91 ALA B CA 1
ATOM 1949 C C . ALA B 1 91 ? -3.68 18.188 -3.795 1 97 91 ALA B C 1
ATOM 1951 O O . ALA B 1 91 ? -2.777 17.422 -3.453 1 97 91 ALA B O 1
ATOM 1952 N N . GLN B 1 92 ? -3.717 19.438 -3.426 1 98.31 92 GLN B N 1
ATOM 1953 C CA . GLN B 1 92 ? -2.648 20.031 -2.625 1 98.31 92 GLN B CA 1
ATOM 1954 C C . GLN B 1 92 ? -2.656 19.484 -1.204 1 98.31 92 GLN B C 1
ATOM 1956 O O . GLN B 1 92 ? -1.598 19.219 -0.625 1 98.31 92 GLN B O 1
ATOM 1961 N N . GLU B 1 93 ? -3.873 19.297 -0.683 1 98.62 93 GLU B N 1
ATOM 1962 C CA . GLU B 1 93 ? -3.996 18.703 0.65 1 98.62 93 GLU B CA 1
ATOM 1963 C C . GLU B 1 93 ? -3.406 17.297 0.696 1 98.62 93 GLU B C 1
ATOM 1965 O O . GLU B 1 93 ? -2.701 16.953 1.644 1 98.62 93 GLU B O 1
ATOM 1970 N N . PHE B 1 94 ? -3.656 16.578 -0.297 1 98.31 94 PHE B N 1
ATOM 1971 C CA . PHE B 1 94 ? -3.16 15.211 -0.351 1 98.31 94 PHE B CA 1
ATOM 1972 C C . PHE B 1 94 ? -1.641 15.195 -0.474 1 98.31 94 PHE B C 1
ATOM 1974 O O . PHE B 1 94 ? -0.971 14.391 0.184 1 98.31 94 PHE B O 1
ATOM 1981 N N . GLU B 1 95 ? -1.149 16 -1.302 1 98 95 GLU B N 1
ATOM 1982 C CA . GLU B 1 95 ? 0.298 16.094 -1.471 1 98 95 GLU B CA 1
ATOM 1983 C C . GLU B 1 95 ? 0.985 16.484 -0.165 1 98 95 GLU B C 1
ATOM 1985 O O . GLU B 1 95 ? 2.006 15.891 0.204 1 98 95 GLU B O 1
ATOM 1990 N N . LEU B 1 96 ? 0.466 17.453 0.493 1 98.56 96 LEU B N 1
ATOM 1991 C CA . LEU B 1 96 ? 1.003 17.875 1.784 1 98.56 96 LEU B CA 1
ATOM 1992 C C . LEU B 1 96 ? 0.948 16.734 2.791 1 98.56 96 LEU B C 1
ATOM 1994 O O . LEU B 1 96 ? 1.931 16.469 3.484 1 98.56 96 LEU B O 1
ATOM 1998 N N . TYR B 1 97 ? -0.195 16.078 2.816 1 98.5 97 TYR B N 1
ATOM 1999 C CA . TYR B 1 97 ? -0.387 14.914 3.678 1 98.5 97 TYR B CA 1
ATOM 2000 C C . TYR B 1 97 ? 0.69 13.867 3.428 1 98.5 97 TYR B C 1
ATOM 2002 O O . TYR B 1 97 ? 1.309 13.367 4.371 1 98.5 97 TYR B O 1
ATOM 2010 N N . CYS B 1 98 ? 0.947 13.477 2.213 1 98.31 98 CYS B N 1
ATOM 2011 C CA . CYS B 1 98 ? 1.919 12.453 1.86 1 98.31 98 CYS B CA 1
ATOM 2012 C C . CYS B 1 98 ? 3.316 12.836 2.332 1 98.31 98 CYS B C 1
ATOM 2014 O O . CYS B 1 98 ? 4.035 12.008 2.893 1 98.31 98 CYS B O 1
ATOM 2016 N N . LEU B 1 99 ? 3.664 14.078 2.107 1 98 99 LEU B N 1
ATOM 2017 C CA . LEU B 1 99 ? 4.98 14.555 2.527 1 98 99 LEU B CA 1
ATOM 2018 C C . LEU B 1 99 ? 5.133 14.461 4.043 1 98 99 LEU B C 1
ATOM 2020 O O . LEU B 1 99 ? 6.148 13.969 4.539 1 98 99 LEU B O 1
ATOM 2024 N N . ILE B 1 100 ? 4.133 14.906 4.762 1 98.19 100 ILE B N 1
ATOM 2025 C CA . ILE B 1 100 ? 4.156 14.875 6.219 1 98.19 100 ILE B CA 1
ATOM 2026 C C . ILE B 1 100 ? 4.336 13.438 6.703 1 98.19 100 ILE B C 1
ATOM 2028 O O . ILE B 1 100 ? 5.172 13.164 7.57 1 98.19 100 ILE B O 1
ATOM 2032 N N . LYS B 1 101 ? 3.607 12.516 6.078 1 97.81 101 LYS B N 1
ATOM 2033 C CA . LYS B 1 101 ? 3.648 11.117 6.516 1 97.81 101 LYS B CA 1
ATOM 2034 C C . LYS B 1 101 ? 4.98 10.469 6.156 1 97.81 101 LYS B C 1
ATOM 2036 O O . LYS B 1 101 ? 5.473 9.609 6.887 1 97.81 101 LYS B O 1
ATOM 2041 N N . GLU B 1 102 ? 5.527 10.867 5.086 1 97.06 102 GLU B N 1
ATOM 2042 C CA . GLU B 1 102 ? 6.863 10.391 4.738 1 97.06 102 GLU B CA 1
ATOM 2043 C C . GLU B 1 102 ? 7.887 10.812 5.785 1 97.06 102 GLU B C 1
ATOM 2045 O O . GLU B 1 102 ? 8.703 10 6.227 1 97.06 102 GLU B O 1
ATOM 2050 N N . PHE B 1 103 ? 7.863 12.008 6.184 1 97.5 103 PHE B N 1
ATOM 2051 C CA . PHE B 1 103 ? 8.781 12.5 7.199 1 97.5 103 PHE B CA 1
ATOM 2052 C C . PHE B 1 103 ? 8.562 11.781 8.523 1 97.5 103 PHE B C 1
ATOM 2054 O O . PHE B 1 103 ? 9.523 11.375 9.18 1 97.5 103 PHE B O 1
ATOM 2061 N N . GLU B 1 104 ? 7.34 11.633 8.867 1 96.06 104 GLU B N 1
ATOM 2062 C CA . GLU B 1 104 ? 7.016 10.945 10.109 1 96.06 104 GLU B CA 1
ATOM 2063 C C . GLU B 1 104 ? 7.551 9.516 10.102 1 96.06 104 GLU B C 1
ATOM 2065 O O . GLU B 1 104 ? 8.008 9.016 11.133 1 96.06 104 GLU B O 1
ATOM 2070 N N . SER B 1 105 ? 7.414 8.867 8.977 1 94.38 105 SER B N 1
ATOM 2071 C CA . SER B 1 105 ? 7.902 7.5 8.859 1 94.38 105 SER B CA 1
ATOM 2072 C C . SER B 1 105 ? 9.406 7.426 9.102 1 94.38 105 SER B C 1
ATOM 2074 O O . SER B 1 105 ? 9.93 6.363 9.445 1 94.38 105 SER B O 1
ATOM 2076 N N . ALA B 1 106 ? 10.094 8.508 8.883 1 94.38 106 ALA B N 1
ATOM 2077 C CA . ALA B 1 106 ? 11.531 8.586 9.109 1 94.38 106 ALA B CA 1
ATOM 2078 C C . ALA B 1 106 ? 11.844 9.195 10.477 1 94.38 106 ALA B C 1
ATOM 2080 O O . ALA B 1 106 ? 12.977 9.578 10.75 1 94.38 106 ALA B O 1
ATOM 2081 N N . ASN B 1 107 ? 10.859 9.359 11.258 1 93 107 ASN B N 1
ATOM 2082 C CA . ASN B 1 107 ? 10.977 9.922 12.602 1 93 107 ASN B CA 1
ATOM 2083 C C . ASN B 1 107 ? 11.438 11.375 12.562 1 93 107 ASN B C 1
ATOM 2085 O O . ASN B 1 107 ? 12.242 11.797 13.406 1 93 107 ASN B O 1
ATOM 2089 N N . ILE B 1 108 ? 11.109 12.016 11.578 1 93.88 108 ILE B N 1
ATOM 2090 C CA . ILE B 1 108 ? 11.328 13.453 11.461 1 93.88 108 ILE B CA 1
ATOM 2091 C C . ILE B 1 108 ? 10.023 14.195 11.719 1 93.88 108 ILE B C 1
ATOM 2093 O O . ILE B 1 108 ? 9.031 14 11.008 1 93.88 108 ILE B O 1
ATOM 2097 N N . GLU B 1 109 ? 10.07 14.938 12.664 1 93.69 109 GLU B N 1
ATOM 2098 C CA . GLU B 1 109 ? 8.859 15.664 13.031 1 93.69 109 GLU B CA 1
ATOM 2099 C C . GLU B 1 109 ? 8.656 16.875 12.133 1 93.69 109 GLU B C 1
ATOM 2101 O O . GLU B 1 109 ? 9.594 17.641 11.891 1 93.69 109 GLU B O 1
ATOM 2106 N N . VAL B 1 110 ? 7.461 16.984 11.648 1 95.94 110 VAL B N 1
ATOM 2107 C CA . VAL B 1 110 ? 7.062 18.188 10.938 1 95.94 110 VAL B CA 1
ATOM 2108 C C . VAL B 1 110 ? 6.32 19.141 11.883 1 95.94 110 VAL B C 1
ATOM 2110 O O . VAL B 1 110 ? 5.199 18.844 12.297 1 95.94 110 VAL B O 1
ATOM 2113 N N . LEU B 1 111 ? 6.926 20.203 12.172 1 95.56 111 LEU B N 1
ATOM 2114 C CA . LEU B 1 111 ? 6.309 21.172 13.07 1 95.56 111 LEU B CA 1
ATOM 2115 C C . LEU B 1 111 ? 5.141 21.891 12.383 1 95.56 111 LEU B C 1
ATOM 2117 O O . LEU B 1 111 ? 5.172 22.109 11.172 1 95.56 111 LEU B O 1
ATOM 2121 N N . PRO B 1 112 ? 4.152 22.25 13.211 1 95.94 112 PRO B N 1
ATOM 2122 C CA . PRO B 1 112 ? 3.002 22.953 12.633 1 95.94 112 PRO B CA 1
ATOM 2123 C C . PRO B 1 112 ? 3.381 24.297 12.016 1 95.94 112 PRO B C 1
ATOM 2125 O O . PRO B 1 112 ? 4.234 25.016 12.555 1 95.94 112 PRO B O 1
ATOM 2128 N N . PHE B 1 113 ? 2.703 24.562 10.938 1 94.69 113 PHE B N 1
ATOM 2129 C CA . PHE B 1 113 ? 2.832 25.891 10.336 1 94.69 113 PHE B CA 1
ATOM 2130 C C . PHE B 1 113 ? 2.016 26.922 11.102 1 94.69 113 PHE B C 1
ATOM 2132 O O . PHE B 1 113 ? 0.914 26.625 11.57 1 94.69 113 PHE B O 1
ATOM 2139 N N . THR B 1 114 ? 2.572 28.125 11.172 1 92.12 114 THR B N 1
ATOM 2140 C CA . THR B 1 114 ? 1.875 29.25 11.805 1 92.12 114 THR B CA 1
ATOM 2141 C C . THR B 1 114 ? 1.431 30.266 10.766 1 92.12 114 THR B C 1
ATOM 2143 O O . THR B 1 114 ? 2.127 30.5 9.773 1 92.12 114 THR B O 1
ATOM 2146 N N . PHE B 1 115 ? 0.278 31 11.094 1 93.19 115 PHE B N 1
ATOM 2147 C CA . PHE B 1 115 ? -0.318 31.844 10.062 1 93.19 115 PHE B CA 1
ATOM 2148 C C . PHE B 1 115 ? -0.572 33.25 10.586 1 93.19 115 PHE B C 1
ATOM 2150 O O . PHE B 1 115 ? -1.489 33.938 10.125 1 93.19 115 PHE B O 1
ATOM 2157 N N . ASN B 1 116 ? 0.15 33.688 11.578 1 90.62 116 ASN B N 1
ATOM 2158 C CA . ASN B 1 116 ? -0.034 35 12.172 1 90.62 116 ASN B CA 1
ATOM 2159 C C . ASN B 1 116 ? 0.116 36.094 11.133 1 90.62 116 ASN B C 1
ATOM 2161 O O . ASN B 1 116 ? -0.725 37 11.055 1 90.62 116 ASN B O 1
ATOM 2165 N N . ARG B 1 117 ? 1.167 36.094 10.352 1 91.44 117 ARG B N 1
ATOM 2166 C CA . ARG B 1 117 ? 1.381 37.094 9.312 1 91.44 117 ARG B CA 1
ATOM 2167 C C . ARG B 1 117 ? 0.279 37.031 8.258 1 91.44 117 ARG B C 1
ATOM 2169 O O . ARG B 1 117 ? -0.233 38.094 7.832 1 91.44 117 ARG B O 1
ATOM 2176 N N . PHE B 1 118 ? -0.081 35.844 7.824 1 91.56 118 PHE B N 1
ATOM 2177 C CA . PHE B 1 118 ? -1.127 35.625 6.832 1 91.56 118 PHE B CA 1
ATOM 2178 C C . PHE B 1 118 ? -2.438 36.25 7.281 1 91.56 118 PHE B C 1
ATOM 2180 O O . PHE B 1 118 ? -3.123 36.906 6.496 1 91.56 118 PHE B O 1
ATOM 2187 N N . GLU B 1 119 ? -2.701 36.156 8.539 1 90.06 119 GLU B N 1
ATOM 2188 C CA . GLU B 1 119 ? -3.986 36.594 9.07 1 90.06 119 GLU B CA 1
ATOM 2189 C C . GLU B 1 119 ? -4.02 38.125 9.242 1 90.06 119 GLU B C 1
ATOM 2191 O O . GLU B 1 119 ? -5.09 38.719 9.242 1 90.06 119 GLU B O 1
ATOM 2196 N N . ASN B 1 120 ? -2.896 38.656 9.367 1 91.56 120 ASN B N 1
ATOM 2197 C CA . ASN B 1 120 ? -2.826 40.094 9.586 1 91.56 120 ASN B CA 1
ATOM 2198 C C . ASN B 1 120 ? -2.658 40.875 8.273 1 91.56 120 ASN B C 1
ATOM 2200 O O . ASN B 1 120 ? -2.686 42.094 8.258 1 91.56 120 ASN B O 1
ATOM 2204 N N . GLU B 1 121 ? -2.59 40.125 7.223 1 92.19 121 GLU B N 1
ATOM 2205 C CA . GLU B 1 121 ? -2.432 40.75 5.906 1 92.19 121 GLU B CA 1
ATOM 2206 C C . GLU B 1 121 ? -3.777 40.906 5.207 1 92.19 121 GLU B C 1
ATOM 2208 O O . GLU B 1 121 ? -4.719 40.156 5.484 1 92.19 121 GLU B O 1
ATOM 2213 N N . GLU B 1 122 ? -3.824 41.969 4.43 1 92.38 122 GLU B N 1
ATOM 2214 C CA . GLU B 1 122 ? -5.012 42.156 3.596 1 92.38 122 GLU B CA 1
ATOM 2215 C C . GLU B 1 122 ? -5.004 41.188 2.418 1 92.38 122 GLU B C 1
ATOM 2217 O O . GLU B 1 122 ? -3.957 40.938 1.808 1 92.38 122 GLU B O 1
ATOM 2222 N N . HIS B 1 123 ? -6.234 40.562 2.256 1 92.94 123 HIS B N 1
ATOM 2223 C CA . HIS B 1 123 ? -6.375 39.594 1.162 1 92.94 123 HIS B CA 1
ATOM 2224 C C . HIS B 1 123 ? -7.426 40.062 0.158 1 92.94 123 HIS B C 1
ATOM 2226 O O . HIS B 1 123 ? -8.609 40.156 0.489 1 92.94 123 HIS B O 1
ATOM 2232 N N . VAL B 1 124 ? -6.91 40.438 -0.98 1 94.38 124 VAL B N 1
ATOM 2233 C CA . VAL B 1 124 ? -7.84 40.781 -2.049 1 94.38 124 VAL B CA 1
ATOM 2234 C C . VAL B 1 124 ? -8.602 39.531 -2.5 1 94.38 124 VAL B C 1
ATOM 2236 O O . VAL B 1 124 ? -9.812 39.594 -2.723 1 94.38 124 VAL B O 1
ATOM 2239 N N . ASN B 1 125 ? -7.945 38.406 -2.621 1 96.69 125 ASN B N 1
ATOM 2240 C CA . ASN B 1 125 ? -8.477 37.094 -2.953 1 96.69 125 ASN B CA 1
ATOM 2241 C C . ASN B 1 125 ? -8.016 36.031 -1.961 1 96.69 125 ASN B C 1
ATOM 2243 O O . ASN B 1 125 ? -6.961 35.438 -2.146 1 96.69 125 ASN B O 1
ATOM 2247 N N . ILE B 1 126 ? -8.836 35.781 -1.01 1 96.38 126 ILE B N 1
ATOM 2248 C CA . ILE B 1 126 ? -8.477 34.938 0.111 1 96.38 126 ILE B CA 1
ATOM 2249 C C . ILE B 1 126 ? -8.25 33.5 -0.383 1 96.38 126 ILE B C 1
ATOM 2251 O O . ILE B 1 126 ? -7.344 32.812 0.091 1 96.38 126 ILE B O 1
ATOM 2255 N N . GLU B 1 127 ? -9.047 33 -1.305 1 97.56 127 GLU B N 1
ATOM 2256 C CA . GLU B 1 127 ? -8.906 31.656 -1.845 1 97.56 127 GLU B CA 1
ATOM 2257 C C . GLU B 1 127 ? -7.555 31.469 -2.52 1 97.56 127 GLU B C 1
ATOM 2259 O O . GLU B 1 127 ? -6.875 30.469 -2.291 1 97.56 127 GLU B O 1
ATOM 2264 N N . LYS B 1 128 ? -7.168 32.406 -3.309 1 97.5 128 LYS B N 1
ATOM 2265 C CA . LYS B 1 128 ? -5.883 32.344 -4.004 1 97.5 128 LYS B CA 1
ATOM 2266 C C . LYS B 1 128 ? -4.723 32.406 -3.016 1 97.5 128 LYS B C 1
ATOM 2268 O O . LYS B 1 128 ? -3.725 31.688 -3.193 1 97.5 128 LYS B O 1
ATOM 2273 N N . ASP B 1 129 ? -4.855 33.219 -2.045 1 97.31 129 ASP B N 1
ATOM 2274 C CA . ASP B 1 129 ? -3.773 33.375 -1.08 1 97.31 129 ASP B CA 1
ATOM 2275 C C . ASP B 1 129 ? -3.596 32.125 -0.228 1 97.31 129 ASP B C 1
ATOM 2277 O O . ASP B 1 129 ? -2.469 31.75 0.084 1 97.31 129 ASP B O 1
ATOM 2281 N N . VAL B 1 130 ? -4.664 31.5 0.154 1 97.75 130 VAL B N 1
ATOM 2282 C CA . VAL B 1 130 ? -4.59 30.266 0.923 1 97.75 130 VAL B CA 1
ATOM 2283 C C . VAL B 1 130 ? -3.973 29.156 0.069 1 97.75 130 VAL B C 1
ATOM 2285 O O . VAL B 1 130 ? -3.133 28.391 0.547 1 97.75 130 VAL B O 1
ATOM 2288 N N . CYS B 1 131 ? -4.352 29.062 -1.134 1 97.94 131 CYS B N 1
ATOM 2289 C CA . CYS B 1 131 ? -3.773 28.078 -2.051 1 97.94 131 CYS B CA 1
ATOM 2290 C C . CYS B 1 131 ? -2.266 28.281 -2.174 1 97.94 131 CYS B C 1
ATOM 2292 O O . CYS B 1 131 ? -1.509 27.297 -2.148 1 97.94 131 CYS B O 1
ATOM 2294 N N . LYS B 1 132 ? -1.898 29.531 -2.271 1 97.25 132 LYS B N 1
ATOM 2295 C CA . LYS B 1 132 ? -0.477 29.844 -2.369 1 97.25 132 LYS B CA 1
ATOM 2296 C C . LYS B 1 132 ? 0.27 29.422 -1.108 1 97.25 132 LYS B C 1
ATOM 2298 O O . LYS B 1 132 ? 1.404 28.953 -1.183 1 97.25 132 LYS B O 1
ATOM 2303 N N . ALA B 1 133 ? -0.344 29.656 0.018 1 96.81 133 ALA B N 1
ATOM 2304 C CA . ALA B 1 133 ? 0.258 29.234 1.282 1 96.81 133 ALA B CA 1
ATOM 2305 C C . ALA B 1 133 ? 0.483 27.719 1.31 1 96.81 133 ALA B C 1
ATOM 2307 O O . ALA B 1 133 ? 1.538 27.25 1.744 1 96.81 133 ALA B O 1
ATOM 2308 N N . LEU B 1 134 ? -0.463 26.969 0.884 1 97.94 134 LEU B N 1
ATOM 2309 C CA . LEU B 1 134 ? -0.364 25.516 0.81 1 97.94 134 LEU B CA 1
ATOM 2310 C C . LEU B 1 134 ? 0.758 25.094 -0.133 1 97.94 134 LEU B C 1
ATOM 2312 O O . LEU B 1 134 ? 1.563 24.219 0.203 1 97.94 134 LEU B O 1
ATOM 2316 N N . GLU B 1 135 ? 0.814 25.672 -1.229 1 98.25 135 GLU B N 1
ATOM 2317 C CA . GLU B 1 135 ? 1.841 25.375 -2.221 1 98.25 135 GLU B CA 1
ATOM 2318 C C . GLU B 1 135 ? 3.236 25.672 -1.681 1 98.25 135 GLU B C 1
ATOM 2320 O O . GLU B 1 135 ? 4.184 24.922 -1.943 1 98.25 135 GLU B O 1
ATOM 2325 N N . ASN B 1 136 ? 3.342 26.781 -1.026 1 97.62 136 ASN B N 1
ATOM 2326 C CA . ASN B 1 136 ? 4.621 27.125 -0.416 1 97.62 136 ASN B CA 1
ATOM 2327 C C . ASN B 1 136 ? 5.055 26.094 0.608 1 97.62 136 ASN B C 1
ATOM 2329 O O . ASN B 1 136 ? 6.23 25.719 0.666 1 97.62 136 ASN B O 1
ATOM 2333 N N . ALA B 1 137 ? 4.094 25.656 1.443 1 97.88 137 ALA B N 1
ATOM 2334 C CA . ALA B 1 137 ? 4.395 24.609 2.424 1 97.88 137 ALA B CA 1
ATOM 2335 C C . ALA B 1 137 ? 4.891 23.344 1.742 1 97.88 137 ALA B C 1
ATOM 2337 O O . ALA B 1 137 ? 5.875 22.734 2.178 1 97.88 137 ALA B O 1
ATOM 2338 N N . ILE B 1 138 ? 4.262 22.922 0.69 1 98.44 138 ILE B N 1
ATOM 2339 C CA . ILE B 1 138 ? 4.637 21.734 -0.079 1 98.44 138 ILE B CA 1
ATOM 2340 C C . ILE B 1 138 ? 6.047 21.922 -0.636 1 98.44 138 ILE B C 1
ATOM 2342 O O . ILE B 1 138 ? 6.875 21 -0.547 1 98.44 138 ILE B O 1
ATOM 2346 N N . THR B 1 139 ? 6.289 23.094 -1.153 1 98.25 139 THR B N 1
ATOM 2347 C CA . THR B 1 139 ? 7.602 23.375 -1.725 1 98.25 139 THR B CA 1
ATOM 2348 C C . THR B 1 139 ? 8.688 23.281 -0.661 1 98.25 139 THR B C 1
ATOM 2350 O O . THR B 1 139 ? 9.742 22.688 -0.898 1 98.25 139 THR B O 1
ATOM 2353 N N . VAL B 1 140 ? 8.445 23.859 0.497 1 97.31 140 VAL B N 1
ATOM 2354 C CA . VAL B 1 140 ? 9.398 23.828 1.6 1 97.31 140 VAL B CA 1
ATOM 2355 C C . VAL B 1 140 ? 9.703 22.391 1.991 1 97.31 140 VAL B C 1
ATOM 2357 O O . VAL B 1 140 ? 10.867 22.016 2.156 1 97.31 140 VAL B O 1
ATOM 2360 N N . LEU B 1 141 ? 8.719 21.578 2.129 1 97.56 141 LEU B N 1
ATOM 2361 C CA . LEU B 1 141 ? 8.898 20.188 2.549 1 97.56 141 LEU B CA 1
ATOM 2362 C C . LEU B 1 141 ? 9.602 19.375 1.464 1 97.56 141 LEU B C 1
ATOM 2364 O O . LEU B 1 141 ? 10.422 18.516 1.766 1 97.56 141 LEU B O 1
ATOM 2368 N N . LYS B 1 142 ? 9.234 19.609 0.256 1 97.25 142 LYS B N 1
ATOM 2369 C CA . LYS B 1 142 ? 9.914 18.938 -0.842 1 97.25 142 LYS B CA 1
ATOM 2370 C C . LYS B 1 142 ? 11.406 19.281 -0.851 1 97.25 142 LYS B C 1
ATOM 2372 O O . LYS B 1 142 ? 12.242 18.406 -1.104 1 97.25 142 LYS B O 1
ATOM 2377 N N . GLU B 1 143 ? 11.719 20.516 -0.651 1 97.19 143 GLU B N 1
ATOM 2378 C CA . GLU B 1 143 ? 13.109 20.938 -0.594 1 97.19 143 GLU B CA 1
ATOM 2379 C C . GLU B 1 143 ? 13.844 20.25 0.556 1 97.19 143 GLU B C 1
ATOM 2381 O O . GLU B 1 143 ? 14.977 19.797 0.391 1 97.19 143 GLU B O 1
ATOM 2386 N N . LYS B 1 144 ? 13.203 20.219 1.686 1 95.88 144 LYS B N 1
ATOM 2387 C CA . LYS B 1 144 ? 13.789 19.531 2.828 1 95.88 144 LYS B CA 1
ATOM 2388 C C . LYS B 1 144 ? 14.023 18.047 2.518 1 95.88 144 LYS B C 1
ATOM 2390 O O . LYS B 1 144 ? 15.039 17.484 2.904 1 95.88 144 LYS B O 1
ATOM 2395 N N . LYS B 1 145 ? 13.047 17.469 1.94 1 95.62 145 LYS B N 1
ATOM 2396 C CA . LYS B 1 145 ? 13.148 16.078 1.533 1 95.62 145 LYS B CA 1
ATOM 2397 C C . LYS B 1 145 ? 14.367 15.852 0.638 1 95.62 145 LYS B C 1
ATOM 2399 O O . LYS B 1 145 ? 15.102 14.883 0.819 1 95.62 145 LYS B O 1
ATOM 2404 N N . ASN B 1 146 ? 14.586 16.75 -0.276 1 93.81 146 ASN B N 1
ATOM 2405 C CA . ASN B 1 146 ? 15.719 16.656 -1.196 1 93.81 146 ASN B CA 1
ATOM 2406 C C . ASN B 1 146 ? 17.047 16.781 -0.464 1 93.81 146 ASN B C 1
ATOM 2408 O O . ASN B 1 146 ? 18.047 16.188 -0.877 1 93.81 146 ASN B O 1
ATOM 2412 N N . GLU B 1 147 ? 17.047 17.484 0.553 1 92.94 147 GLU B N 1
ATOM 2413 C CA . GLU B 1 147 ? 18.25 17.656 1.346 1 92.94 147 GLU B CA 1
ATOM 2414 C C . GLU B 1 147 ? 18.594 16.391 2.119 1 92.94 147 GLU B C 1
ATOM 2416 O O . GLU B 1 147 ? 19.75 16.141 2.447 1 92.94 147 GLU B O 1
ATOM 2421 N N . LEU B 1 148 ? 17.625 15.688 2.488 1 89.75 148 LEU B N 1
ATOM 2422 C CA . LEU B 1 148 ? 17.797 14.469 3.268 1 89.75 148 LEU B CA 1
ATOM 2423 C C . LEU B 1 148 ? 18.375 13.344 2.402 1 89.75 148 LEU B C 1
ATOM 2425 O O . LEU B 1 148 ? 18.969 12.398 2.918 1 89.75 148 LEU B O 1
ATOM 2429 N N . LEU B 1 149 ? 18.062 13.344 1.129 1 83.5 149 LEU B N 1
ATOM 2430 C CA . LEU B 1 149 ? 18.391 12.242 0.228 1 83.5 149 LEU B CA 1
ATOM 2431 C C . LEU B 1 149 ? 19.781 12.414 -0.359 1 83.5 149 LEU B C 1
ATOM 2433 O O . LEU B 1 149 ? 20.5 11.43 -0.568 1 83.5 149 LEU B O 1
#

Secondary structure (DSSP, 8-state):
----HHHHHHHHTT--HHHHHHHH---HHHHHHHHTS-GGG-BHHHHHHHHHHH--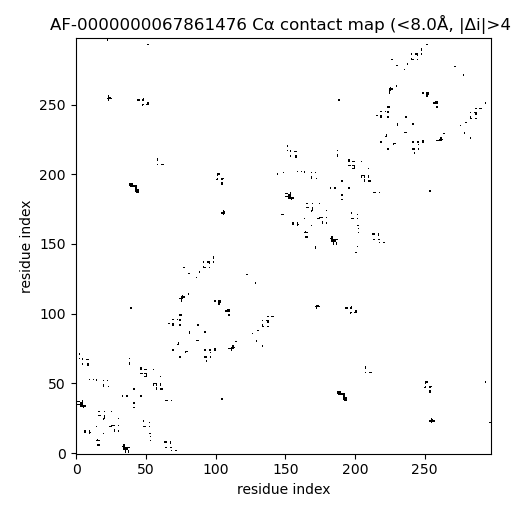-HHHHHHHHHHHHHHH--GGGHHHHHHHTT---HHHHHHHHHHHHHHHHTT---PPP--HHHHHS--SSHHHHHHHHHHHHHHHHHHHHHHH-/----HHHHHHHHTT--HHHHHHHH---HHHHHHHHTS-GGG-BHHHHHHHHHHH---HHHHHHHHHHHHHHH--GGGHHHHHHHTT---HHHHHHHHHHHHHHHHTT---PPP--HHHHHS--SSHHHHHHHHHHHHHHHHHHHHHHH-

pLDDT: mean 96.27, std 4.26, range [55.75, 98.81]

Foldseek 3Di:
DQAQLLQVLQVVQVHDLVNLCVVPVDDSVNSVVVSRDQPVPDDLVVLVSSCVVRVHDSVVSNVVSLLVNLVVDCLLPLVVVCVVVVHDDSVLSSLSSVLQVVCVVVVHHDHHDDCVVVVPDDDPPNRVSSVVVSVVSSVVSVVVVVVVD/DQAQLLQVLQVVLVHDLVNLCVVPVDDSVNSVVVSRDQPVPDDLVVLVSSCVVRVHDSVVSNVVSLLVNLVVDCLLPLVVVCVVVVHDDSVLSSLSSVLQVVCVVVVHHDHHDDCVVVVPDDDPPNRVVSVVVSVVSSVVSVVVVVVVD

Radius of gyration: 22.44 Å; Cα contacts (8 Å, |Δi|>4): 312; chains: 2; bounding box: 44×77×51 Å

Nearest PDB structures (foldseek):
  5y6a-assem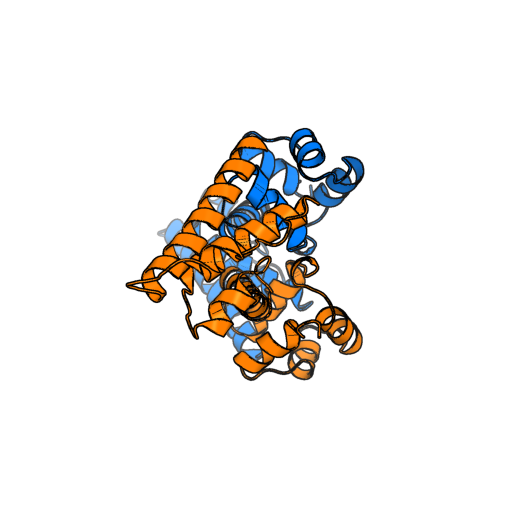bly1_B  TM=9.988E-01  e=1.699E-18  Listeria monocytogenes J0161
  5y69-assembly1_A  TM=9.899E-01  e=6.125E-18  Listeria monocytogenes J0161
  5y69-assembly1_B  TM=9.943E-01  e=6.125E-18  Listeria monocytogenes J0161
  5tn0-assembly1_A  TM=6.146E-01  e=5.210E-01  Bacillus subtilis subsp. subtilis str. 168
  8dtq-assembly1_B  TM=6.694E-01  e=3.137E+00  Staphylococcus aureus

Organism: Listeria monocytogenes serovar 1/2a (strain ATCC BAA-679 / EGD-e) (NCBI:txid169963)

Solvent-accessible surface area (backbone atoms only — not comparable to full-atom values): 16624 Å² total; per-residue (Å²): 132,86,65,46,51,56,56,54,55,30,49,75,65,77,48,50,67,66,58,50,20,68,62,31,67,49,48,60,66,58,51,51,58,54,22,72,39,61,68,51,68,39,30,42,31,54,39,26,36,50,12,59,76,66,71,44,53,48,56,54,42,52,49,51,51,50,53,55,51,50,76,72,44,50,63,46,46,48,42,60,58,30,58,73,69,72,56,85,54,68,70,61,53,49,53,42,39,52,54,52,50,26,35,46,45,24,71,38,86,72,73,63,61,84,57,68,67,66,70,72,46,89,64,94,51,59,70,61,52,52,52,49,52,53,52,50,52,43,50,53,51,51,52,52,52,59,70,70,106,130,84,64,47,51,54,57,53,54,30,48,77,67,77,46,50,67,65,57,49,20,70,62,32,66,48,49,58,66,58,51,52,57,53,22,71,40,60,69,51,70,40,30,42,30,55,40,27,36,49,12,59,76,66,70,44,53,48,56,55,41,51,48,50,52,49,52,56,50,50,73,73,44,51,63,46,43,47,43,60,57,31,58,75,68,72,55,86,54,70,70,61,52,49,52,42,40,52,53,52,50,27,36,46,44,25,71,37,83,73,73,63,61,82,57,69,68,66,68,72,46,88,64,95,52,58,69,62,52,51,51,48,52,53,50,50,52,42,50,55,50,52,52,52,52,60,70,70,106